Protein AF-A0A498G433-F1 (afdb_monomer_lite)

Sequence (212 aa):
MPSILHDRFMYACMSHAVMENTRQNGSSATGVKSLVLRQARRLDSNHFEALFIGLLFTYTLLLIYTALGYGSQPRLFPLLVGGPLLGLIILRLDLLLTNHIQLGSSGVFQDMTDGLMDDEPNPIDPMTKYRREAEIILWLVTALVLVWAIGFQIALVVFVFLFVYSHERDLIRALGSTLIAYGIVYLLFVQLLSVNLYEPALLPESIMNTLP

Structure (mmCIF, N/CA/C/O backbone):
data_AF-A0A498G433-F1
#
_entry.id   AF-A0A498G433-F1
#
loop_
_atom_site.group_PDB
_atom_site.id
_atom_site.type_symbol
_atom_site.label_atom_id
_atom_site.label_alt_id
_atom_site.label_comp_id
_atom_site.label_asym_id
_atom_site.label_entity_id
_atom_site.label_seq_id
_atom_site.pdbx_PDB_ins_code
_atom_site.Cartn_x
_atom_site.Cartn_y
_atom_site.Cartn_z
_atom_site.occupancy
_atom_site.B_iso_or_equiv
_atom_site.auth_seq_id
_atom_site.auth_comp_id
_atom_site.auth_asym_id
_atom_site.auth_atom_id
_atom_site.pdbx_PDB_model_num
ATOM 1 N N . MET A 1 1 ? 15.452 -20.331 -83.778 1.00 55.66 1 MET A N 1
ATOM 2 C CA . MET A 1 1 ? 14.743 -20.280 -82.482 1.00 55.66 1 MET A CA 1
ATOM 3 C C . MET A 1 1 ? 15.650 -19.715 -81.372 1.00 55.66 1 MET A C 1
ATOM 5 O O . MET A 1 1 ? 16.195 -20.510 -80.619 1.00 55.66 1 MET A O 1
ATOM 9 N N . PRO A 1 2 ? 15.856 -18.384 -81.253 1.00 56.50 2 PRO A N 1
ATOM 10 C CA . PRO A 1 2 ? 16.552 -17.804 -80.094 1.00 56.50 2 PRO A CA 1
ATOM 11 C C . PRO A 1 2 ? 15.738 -16.751 -79.308 1.00 56.50 2 PRO A C 1
ATOM 13 O O . PRO A 1 2 ? 16.229 -16.222 -78.320 1.00 56.50 2 PRO A O 1
ATOM 16 N N . SER A 1 3 ? 14.496 -16.441 -79.698 1.00 57.09 3 SER A N 1
ATOM 17 C CA . SER A 1 3 ? 13.738 -15.305 -79.144 1.00 57.09 3 SER A CA 1
ATOM 18 C C . SER A 1 3 ? 13.065 -15.559 -77.788 1.00 57.09 3 SER A C 1
ATOM 20 O O . SER A 1 3 ? 12.752 -14.609 -77.088 1.00 57.09 3 SER A O 1
ATOM 22 N N . ILE A 1 4 ? 12.877 -16.814 -77.370 1.00 58.69 4 ILE A N 1
ATOM 23 C CA . ILE A 1 4 ? 12.105 -17.146 -76.151 1.00 58.69 4 ILE A CA 1
ATOM 24 C C . ILE A 1 4 ? 12.954 -17.042 -74.865 1.00 58.69 4 ILE A C 1
ATOM 26 O O . ILE A 1 4 ? 12.425 -16.893 -73.764 1.00 58.69 4 ILE A O 1
ATOM 30 N N . LEU A 1 5 ? 14.283 -17.094 -74.985 1.00 61.38 5 LEU A N 1
ATOM 31 C CA . LEU A 1 5 ? 15.196 -17.066 -73.834 1.00 61.38 5 LEU A CA 1
ATOM 32 C C . LEU A 1 5 ? 15.442 -15.649 -73.295 1.00 61.38 5 LEU A C 1
ATOM 34 O O . LEU A 1 5 ? 15.725 -15.494 -72.109 1.00 61.38 5 LEU A O 1
ATOM 38 N N . HIS A 1 6 ? 15.284 -14.624 -74.135 1.00 64.00 6 HIS A N 1
ATOM 39 C CA . HIS A 1 6 ? 15.551 -13.239 -73.747 1.00 64.00 6 HIS A CA 1
ATOM 40 C C . HIS A 1 6 ? 14.434 -12.652 -72.867 1.00 64.00 6 HIS A C 1
ATOM 42 O O . HIS A 1 6 ? 14.714 -11.931 -71.909 1.00 64.00 6 HIS A O 1
ATOM 48 N N . ASP A 1 7 ? 13.180 -13.041 -73.114 1.00 67.19 7 ASP A N 1
ATOM 49 C CA . ASP A 1 7 ? 12.039 -12.544 -72.338 1.00 67.19 7 ASP A CA 1
ATOM 50 C C . ASP A 1 7 ? 12.076 -13.050 -70.891 1.00 67.19 7 ASP A C 1
ATOM 52 O O . ASP A 1 7 ? 11.891 -12.277 -69.952 1.00 67.19 7 ASP A O 1
ATOM 56 N N . ARG A 1 8 ? 12.420 -14.327 -70.666 1.00 72.75 8 ARG A N 1
ATOM 57 C CA . ARG A 1 8 ? 12.481 -14.889 -69.303 1.00 72.75 8 ARG A CA 1
ATOM 58 C C . ARG A 1 8 ? 13.561 -14.255 -68.427 1.00 72.75 8 ARG A C 1
ATOM 60 O O . ARG A 1 8 ? 13.364 -14.160 -67.217 1.00 72.75 8 ARG A O 1
ATOM 67 N N . PHE A 1 9 ? 14.662 -13.796 -69.018 1.00 73.94 9 PHE A N 1
ATOM 68 C CA . PHE A 1 9 ? 15.725 -13.126 -68.269 1.00 73.94 9 PHE A CA 1
ATOM 69 C C . PHE A 1 9 ? 15.311 -11.711 -67.839 1.00 73.94 9 PHE A C 1
ATOM 71 O O . PHE A 1 9 ? 15.601 -11.298 -66.715 1.00 73.94 9 PHE A O 1
ATOM 78 N N . MET A 1 10 ? 14.555 -10.995 -68.680 1.00 71.56 10 MET A N 1
ATOM 79 C CA . MET A 1 10 ? 14.071 -9.656 -68.338 1.00 71.56 10 MET A CA 1
ATOM 80 C C . MET A 1 10 ? 13.032 -9.697 -67.203 1.00 71.56 10 MET A C 1
ATOM 82 O O . MET A 1 10 ? 13.109 -8.889 -66.277 1.00 71.56 10 MET A O 1
ATOM 86 N N . TYR A 1 11 ? 12.123 -10.683 -67.200 1.00 70.25 11 TYR A N 1
ATOM 87 C CA . TYR A 1 11 ? 11.147 -10.843 -66.111 1.00 70.25 11 TYR A CA 1
ATOM 88 C C . TYR A 1 11 ? 11.799 -11.197 -64.764 1.00 70.25 11 TYR A C 1
ATOM 90 O O . TYR A 1 11 ? 11.365 -10.684 -63.732 1.00 70.25 11 TYR A O 1
ATOM 98 N N . ALA A 1 12 ? 12.863 -12.011 -64.759 1.00 74.31 12 ALA A N 1
ATOM 99 C CA . ALA A 1 12 ? 13.584 -12.363 -63.533 1.00 74.31 12 ALA A CA 1
ATOM 100 C C . ALA A 1 12 ? 14.344 -11.165 -62.931 1.00 74.31 12 ALA A C 1
ATOM 102 O O . ALA A 1 12 ? 14.301 -10.952 -61.720 1.00 74.31 12 ALA A O 1
ATOM 103 N N . CYS A 1 13 ? 14.983 -10.334 -63.763 1.00 73.81 13 CYS A N 1
ATOM 104 C CA . CYS A 1 13 ? 15.637 -9.111 -63.285 1.00 73.81 13 CYS A CA 1
ATOM 105 C C . CYS A 1 13 ? 14.627 -8.070 -62.783 1.00 73.81 13 CYS A C 1
ATOM 107 O O . CYS A 1 13 ? 14.870 -7.418 -61.767 1.00 73.81 13 CYS A O 1
ATOM 109 N N . MET A 1 14 ? 13.477 -7.935 -63.449 1.00 74.62 14 MET A N 1
ATOM 110 C CA . MET A 1 14 ? 12.464 -6.954 -63.062 1.00 74.62 14 MET A CA 1
ATOM 111 C C . MET A 1 14 ? 11.742 -7.348 -61.763 1.00 74.62 14 MET A C 1
ATOM 113 O O . MET A 1 14 ? 11.459 -6.476 -60.944 1.00 74.62 14 MET A O 1
ATOM 117 N N . SER A 1 15 ? 11.519 -8.646 -61.503 1.00 76.38 15 SER A N 1
ATOM 118 C CA . SER A 1 15 ? 10.945 -9.085 -60.221 1.00 76.38 15 SER A CA 1
ATOM 119 C C . SER A 1 15 ? 11.918 -8.901 -59.053 1.00 76.38 15 SER A C 1
ATOM 121 O O . SER A 1 15 ? 11.486 -8.545 -57.958 1.00 76.38 15 SER A O 1
ATOM 123 N N . HIS A 1 16 ? 13.223 -9.089 -59.280 1.00 72.50 16 HIS A N 1
ATOM 124 C CA . HIS A 1 16 ? 14.241 -8.871 -58.249 1.00 72.50 16 HIS A CA 1
ATOM 125 C C . HIS A 1 16 ? 14.378 -7.384 -57.888 1.00 72.50 16 HIS A C 1
ATOM 127 O O . HIS A 1 16 ? 14.380 -7.037 -56.709 1.00 72.50 16 HIS A O 1
ATOM 133 N N . ALA A 1 17 ? 14.378 -6.496 -58.889 1.00 68.94 17 ALA A N 1
ATOM 134 C CA . ALA A 1 17 ? 14.455 -5.051 -58.669 1.00 68.94 17 ALA A CA 1
ATOM 135 C C . ALA A 1 17 ? 13.218 -4.486 -57.935 1.00 68.94 17 ALA A C 1
ATOM 137 O O . ALA A 1 17 ? 13.336 -3.589 -57.099 1.00 68.94 17 ALA A O 1
ATOM 138 N N . VAL A 1 18 ? 12.023 -5.030 -58.199 1.00 69.00 18 VAL A N 1
ATOM 139 C CA . VAL A 1 18 ? 10.782 -4.607 -57.522 1.00 69.00 18 VAL A CA 1
ATOM 140 C C . VAL A 1 18 ? 10.720 -5.101 -56.067 1.00 69.00 18 VAL A C 1
ATOM 142 O O . VAL A 1 18 ? 10.236 -4.375 -55.191 1.00 69.00 18 VAL A O 1
ATOM 145 N N . MET A 1 19 ? 11.257 -6.291 -55.770 1.00 67.19 19 MET A N 1
ATOM 146 C CA . MET A 1 19 ? 11.338 -6.804 -54.394 1.00 67.19 19 MET A CA 1
ATOM 147 C C . MET A 1 19 ? 12.336 -6.034 -53.517 1.00 67.19 19 MET A C 1
ATOM 149 O O . MET A 1 19 ? 12.114 -5.889 -52.315 1.00 67.19 19 MET A O 1
ATOM 153 N N . GLU A 1 20 ? 13.414 -5.502 -54.091 1.00 67.00 20 GLU A N 1
ATOM 154 C CA . GLU A 1 20 ? 14.412 -4.739 -53.331 1.00 67.00 20 GLU A CA 1
ATOM 155 C C . GLU A 1 20 ? 13.924 -3.323 -52.976 1.00 67.00 20 GLU A C 1
ATOM 157 O O . GLU A 1 20 ? 14.092 -2.867 -51.842 1.00 67.00 20 GLU A O 1
ATOM 162 N N . ASN A 1 21 ? 13.207 -2.662 -53.892 1.00 59.91 21 ASN A N 1
ATOM 163 C CA . ASN A 1 21 ? 12.677 -1.309 -53.678 1.00 59.91 21 ASN A CA 1
ATOM 164 C C . ASN A 1 21 ? 11.541 -1.274 -52.629 1.00 59.91 21 ASN A C 1
ATOM 166 O O . ASN A 1 21 ? 11.443 -0.364 -51.803 1.00 59.91 21 ASN A O 1
ATOM 170 N N . THR A 1 22 ? 10.706 -2.317 -52.585 1.00 59.22 22 THR A N 1
ATOM 171 C CA . THR A 1 22 ? 9.640 -2.438 -51.571 1.00 59.22 22 THR A CA 1
ATOM 172 C C . THR A 1 22 ? 10.181 -2.693 -50.162 1.00 59.22 22 THR A C 1
ATOM 174 O O . THR A 1 22 ? 9.561 -2.271 -49.183 1.00 59.22 22 THR A O 1
ATOM 177 N N . ARG A 1 23 ? 11.373 -3.288 -50.035 1.00 58.16 23 ARG A N 1
ATOM 178 C CA . ARG A 1 23 ? 12.033 -3.519 -48.742 1.00 58.16 23 ARG A CA 1
ATOM 179 C C . ARG A 1 23 ? 12.636 -2.242 -48.145 1.00 58.16 23 ARG A C 1
ATOM 181 O O . ARG A 1 23 ? 12.609 -2.079 -46.928 1.00 58.16 23 ARG A O 1
ATOM 188 N N . GLN A 1 24 ? 13.120 -1.315 -48.975 1.00 56.44 24 GLN A N 1
ATOM 189 C CA . GLN A 1 24 ? 13.651 -0.028 -48.504 1.00 56.44 24 GLN A CA 1
ATOM 190 C C . GLN A 1 24 ? 12.551 0.982 -48.143 1.00 56.44 24 GLN A C 1
ATOM 192 O O . GLN A 1 24 ? 12.666 1.665 -47.125 1.00 56.44 24 GLN A O 1
ATOM 197 N N . ASN A 1 25 ? 11.445 1.035 -48.894 1.00 54.78 25 ASN A N 1
ATOM 198 C CA . ASN A 1 25 ? 10.367 1.995 -48.618 1.00 54.78 25 ASN A CA 1
ATOM 199 C C . ASN A 1 25 ? 9.554 1.688 -47.342 1.00 54.78 25 ASN A C 1
ATOM 201 O O . ASN A 1 25 ? 8.966 2.595 -46.754 1.00 54.78 25 ASN A O 1
ATOM 205 N N . GLY A 1 26 ? 9.554 0.439 -46.860 1.00 53.41 26 GLY A N 1
ATOM 206 C CA . GLY A 1 26 ? 8.910 0.061 -45.593 1.00 53.41 26 GLY A CA 1
ATOM 207 C C . GLY A 1 26 ? 9.694 0.448 -44.328 1.00 53.41 26 GLY A C 1
ATOM 208 O O . GLY A 1 26 ? 9.104 0.549 -43.253 1.00 53.41 26 GLY A O 1
ATOM 209 N N . SER A 1 27 ? 11.006 0.696 -44.437 1.00 54.59 27 SER A N 1
ATOM 210 C CA . SER A 1 27 ? 11.875 0.980 -43.282 1.00 54.59 27 SER A CA 1
ATOM 211 C C . SER A 1 27 ? 11.884 2.457 -42.866 1.00 54.59 27 SER A C 1
ATOM 213 O O . SER A 1 27 ? 12.214 2.778 -41.724 1.00 54.59 27 SER A O 1
ATOM 215 N N . SER A 1 28 ? 11.511 3.370 -43.765 1.00 53.91 28 SER A N 1
ATOM 216 C CA . SER A 1 28 ? 11.564 4.816 -43.503 1.00 53.91 28 SER A CA 1
ATOM 217 C C . SER A 1 28 ? 10.315 5.338 -42.780 1.00 53.91 28 SER A C 1
ATOM 219 O O . SER A 1 28 ? 10.396 6.284 -41.999 1.00 53.91 28 SER A O 1
ATOM 221 N N . ALA A 1 29 ? 9.158 4.692 -42.966 1.00 54.94 29 ALA A N 1
ATOM 222 C CA . ALA A 1 29 ? 7.903 5.085 -42.315 1.00 54.94 29 ALA A CA 1
ATOM 223 C C . ALA A 1 29 ? 7.818 4.658 -40.831 1.00 54.94 29 ALA A C 1
ATOM 225 O O . ALA A 1 29 ? 7.111 5.286 -40.039 1.00 54.94 29 ALA A O 1
ATOM 226 N N . THR A 1 30 ? 8.549 3.615 -40.429 1.00 57.34 30 THR A N 1
ATOM 227 C CA . THR A 1 30 ? 8.631 3.125 -39.039 1.00 57.34 30 THR A CA 1
ATOM 228 C C . THR A 1 30 ? 9.673 3.882 -38.205 1.00 57.34 30 THR A C 1
ATOM 230 O O . THR A 1 30 ? 9.484 4.064 -36.998 1.00 57.34 30 THR A O 1
ATOM 233 N N . GLY A 1 31 ? 10.723 4.420 -38.836 1.00 56.69 31 GLY A N 1
ATOM 234 C CA . GLY A 1 31 ? 11.751 5.227 -38.167 1.00 56.69 31 GLY A CA 1
ATOM 235 C C . GLY A 1 31 ? 11.221 6.555 -37.611 1.00 56.69 31 GLY A C 1
ATOM 236 O O . GLY A 1 31 ? 11.476 6.894 -36.461 1.00 56.69 31 GLY A O 1
ATOM 237 N N . VAL A 1 32 ? 10.399 7.282 -38.374 1.00 61.84 32 VAL A N 1
ATOM 238 C CA . VAL A 1 32 ? 9.886 8.596 -37.932 1.00 61.84 32 VAL A CA 1
ATOM 239 C C . VAL A 1 32 ? 8.828 8.451 -36.831 1.00 61.84 32 VAL A C 1
ATOM 241 O O . VAL A 1 32 ? 8.842 9.199 -35.855 1.00 61.84 32 VAL A O 1
ATOM 244 N N . LYS A 1 33 ? 7.950 7.441 -36.923 1.00 59.38 33 LYS A N 1
ATOM 245 C CA . LYS A 1 33 ? 6.951 7.159 -35.875 1.00 59.38 33 LYS A CA 1
ATOM 246 C C . LYS A 1 33 ? 7.597 6.741 -34.554 1.00 59.38 33 LYS A C 1
ATOM 248 O O . LYS A 1 33 ? 7.139 7.170 -33.500 1.00 59.38 33 LYS A O 1
ATOM 253 N N . SER A 1 34 ? 8.670 5.949 -34.599 1.00 63.00 34 SER A N 1
ATOM 254 C CA . SER A 1 34 ? 9.384 5.544 -33.382 1.00 63.00 34 SER A CA 1
ATOM 255 C C . SER A 1 34 ? 10.152 6.700 -32.729 1.00 63.00 34 SER A C 1
ATOM 257 O O . SER A 1 34 ? 10.254 6.733 -31.506 1.00 63.00 34 SER A O 1
ATOM 259 N N . LEU A 1 35 ? 10.607 7.697 -33.498 1.00 64.19 35 LEU A N 1
ATOM 260 C CA . LEU A 1 35 ? 11.219 8.914 -32.950 1.00 64.19 35 LEU A CA 1
ATOM 261 C C . LEU A 1 35 ? 10.195 9.843 -32.283 1.00 64.19 35 LEU A C 1
ATOM 263 O O . LEU A 1 35 ? 10.434 10.300 -31.167 1.00 64.19 35 LEU A O 1
ATOM 267 N N . VAL A 1 36 ? 9.026 10.055 -32.896 1.00 67.31 36 VAL A N 1
ATOM 268 C CA . VAL A 1 36 ? 7.956 10.874 -32.292 1.00 67.31 36 VAL A CA 1
ATOM 269 C C . VAL A 1 36 ? 7.385 10.208 -31.033 1.00 67.31 36 VAL A C 1
ATOM 271 O O . VAL A 1 36 ? 7.177 10.885 -30.028 1.00 67.31 36 VAL A O 1
ATOM 274 N N . LEU A 1 37 ? 7.212 8.880 -31.030 1.00 61.88 37 LEU A N 1
ATOM 275 C CA . LEU A 1 37 ? 6.774 8.134 -29.841 1.00 61.88 37 LEU A CA 1
ATOM 276 C C . LEU A 1 37 ? 7.817 8.155 -28.711 1.00 61.88 37 LEU A C 1
ATOM 278 O O . LEU A 1 37 ? 7.444 8.246 -27.545 1.00 61.88 37 LEU A O 1
ATOM 282 N N . ARG A 1 38 ? 9.119 8.143 -29.032 1.00 59.38 38 ARG A N 1
ATOM 283 C CA . ARG A 1 38 ? 10.191 8.312 -28.033 1.00 59.38 38 ARG A CA 1
ATOM 284 C C . ARG A 1 38 ? 10.237 9.723 -27.450 1.00 59.38 38 ARG A C 1
ATOM 286 O O . ARG A 1 38 ? 10.563 9.876 -26.278 1.00 59.38 38 ARG A O 1
ATOM 293 N N . GLN A 1 39 ? 9.913 10.743 -28.243 1.00 63.22 39 GLN A N 1
ATOM 294 C CA . GLN A 1 39 ? 9.966 12.136 -27.800 1.00 63.22 39 GLN A CA 1
ATOM 295 C C . GLN A 1 39 ? 8.729 12.540 -26.986 1.00 63.22 39 GLN A C 1
ATOM 297 O O . GLN A 1 39 ? 8.866 13.259 -26.003 1.00 63.22 39 GLN A O 1
ATOM 302 N N . ALA A 1 40 ? 7.549 11.997 -27.306 1.00 57.78 40 ALA A N 1
ATOM 303 C CA . ALA A 1 40 ? 6.345 12.154 -26.486 1.00 57.78 40 ALA A CA 1
ATOM 304 C C . ALA A 1 40 ? 6.450 11.443 -25.119 1.00 57.78 40 ALA A C 1
ATOM 306 O O . ALA A 1 40 ? 5.856 11.896 -24.146 1.00 57.78 40 ALA A O 1
ATOM 307 N N . ARG A 1 41 ? 7.238 10.361 -25.026 1.00 57.25 41 ARG A N 1
ATOM 308 C CA . ARG A 1 41 ? 7.442 9.567 -23.797 1.00 57.25 41 ARG A CA 1
ATOM 309 C C . ARG A 1 41 ? 8.491 10.162 -22.835 1.00 57.25 41 ARG A C 1
ATOM 311 O O . ARG A 1 41 ? 8.631 9.680 -21.722 1.00 57.25 41 ARG A O 1
ATOM 318 N N . ARG A 1 42 ? 9.218 11.215 -23.239 1.00 52.66 42 ARG A N 1
ATOM 319 C CA . ARG A 1 42 ? 10.213 11.929 -22.405 1.00 52.66 42 ARG A CA 1
ATOM 320 C C . ARG A 1 42 ? 9.676 13.180 -21.709 1.00 52.66 42 ARG A C 1
ATOM 322 O O . ARG A 1 42 ? 10.456 13.948 -21.157 1.00 52.66 42 ARG A O 1
ATOM 329 N N . LEU A 1 43 ? 8.366 13.404 -21.739 1.00 55.50 43 LEU A N 1
ATOM 330 C CA . LEU A 1 43 ? 7.735 14.320 -20.797 1.00 55.50 43 LEU A CA 1
ATOM 331 C C . LEU A 1 43 ? 7.993 13.761 -19.389 1.00 55.50 43 LEU A C 1
ATOM 333 O O . LEU A 1 43 ? 7.437 12.731 -19.026 1.00 55.50 43 LEU A O 1
ATOM 337 N N . ASP A 1 44 ? 8.945 14.389 -18.694 1.00 64.06 44 ASP A N 1
ATOM 338 C CA . ASP A 1 44 ? 9.647 13.898 -17.505 1.00 64.06 44 ASP A CA 1
ATOM 339 C C . ASP A 1 44 ? 8.760 13.092 -16.549 1.00 64.06 44 ASP A C 1
ATOM 341 O O . ASP A 1 44 ? 7.958 13.658 -15.801 1.00 64.06 44 ASP A O 1
ATOM 345 N N . SER A 1 45 ? 8.972 11.773 -16.525 1.00 68.62 45 SER A N 1
ATOM 346 C CA . SER A 1 45 ? 8.335 10.843 -15.582 1.00 68.62 45 SER A CA 1
ATOM 347 C C . SER A 1 45 ? 8.415 11.362 -14.141 1.00 68.62 45 SER A C 1
ATOM 349 O O . SER A 1 45 ? 7.419 11.384 -13.424 1.00 68.62 45 SER A O 1
ATOM 351 N N . ASN A 1 46 ? 9.562 11.936 -13.769 1.00 72.12 46 ASN A N 1
ATOM 352 C CA . ASN A 1 46 ? 9.801 12.494 -12.438 1.00 72.12 46 ASN A CA 1
ATOM 353 C C . ASN A 1 46 ? 8.882 13.684 -12.108 1.00 72.12 46 ASN A C 1
ATOM 355 O O . ASN A 1 46 ? 8.440 13.824 -10.969 1.00 72.12 46 ASN A O 1
ATOM 359 N N . HIS A 1 47 ? 8.573 14.546 -13.085 1.00 76.75 47 HIS A N 1
ATOM 360 C CA . HIS A 1 47 ? 7.676 15.686 -12.869 1.00 76.75 47 HIS A CA 1
ATOM 361 C C . HIS A 1 47 ? 6.218 15.227 -12.752 1.00 76.75 47 HIS A C 1
ATOM 363 O O . HIS A 1 47 ? 5.484 15.746 -11.911 1.00 76.75 47 HIS A O 1
ATOM 369 N N . PHE A 1 48 ? 5.802 14.235 -13.547 1.00 80.00 48 PHE A N 1
ATOM 370 C CA . PHE A 1 48 ? 4.471 13.631 -13.425 1.00 80.00 48 PHE A CA 1
ATOM 371 C C . PHE A 1 48 ? 4.303 12.875 -12.108 1.00 80.00 48 PHE A C 1
ATOM 373 O O . PHE A 1 48 ? 3.268 13.022 -11.461 1.00 80.00 48 PHE A O 1
ATOM 380 N N . GLU A 1 49 ? 5.320 12.127 -11.679 1.00 78.00 49 GLU A N 1
ATOM 381 C CA . GLU A 1 49 ? 5.328 11.434 -10.391 1.00 78.00 49 GLU A CA 1
ATOM 382 C C . GLU A 1 49 ? 5.235 12.435 -9.233 1.00 78.00 49 GLU A C 1
ATOM 384 O O . GLU A 1 49 ? 4.365 12.298 -8.375 1.00 78.00 49 GLU A O 1
ATOM 389 N N . ALA A 1 50 ? 6.055 13.491 -9.238 1.00 81.12 50 ALA A N 1
ATOM 390 C CA . ALA A 1 50 ? 6.013 14.526 -8.208 1.00 81.12 50 ALA A CA 1
ATOM 391 C C . ALA A 1 50 ? 4.659 15.256 -8.165 1.00 81.12 50 ALA A C 1
ATOM 393 O O . ALA A 1 50 ? 4.130 15.506 -7.081 1.00 81.12 50 ALA A O 1
ATOM 394 N N . LEU A 1 51 ? 4.067 15.562 -9.326 1.00 86.75 51 LEU A N 1
ATOM 395 C CA . LEU A 1 51 ? 2.741 16.179 -9.414 1.00 86.75 51 LEU A CA 1
ATOM 396 C C . LEU A 1 51 ? 1.668 15.232 -8.869 1.00 86.75 51 LEU A C 1
ATOM 398 O O . LEU A 1 51 ? 0.855 15.645 -8.047 1.00 86.75 51 LEU A O 1
ATOM 402 N N . PHE A 1 52 ? 1.687 13.962 -9.275 1.00 84.88 52 PHE A N 1
ATOM 403 C CA . PHE A 1 52 ? 0.745 12.953 -8.800 1.00 84.88 52 PHE A CA 1
ATOM 404 C C . PHE A 1 52 ? 0.834 12.762 -7.282 1.00 84.88 52 PHE A C 1
ATOM 406 O O . PHE A 1 52 ? -0.189 12.830 -6.602 1.00 84.88 52 PHE A O 1
ATOM 413 N N . ILE A 1 53 ? 2.045 12.600 -6.738 1.00 83.00 53 ILE A N 1
ATOM 414 C CA . ILE A 1 53 ? 2.277 12.480 -5.292 1.00 83.00 53 ILE A CA 1
ATOM 415 C C . ILE A 1 53 ? 1.811 13.747 -4.571 1.00 83.00 53 ILE A C 1
ATOM 417 O O . ILE A 1 53 ? 1.110 13.652 -3.565 1.00 83.00 53 ILE A O 1
ATOM 421 N N . GLY A 1 54 ? 2.145 14.931 -5.091 1.00 88.00 54 GLY A N 1
ATOM 422 C CA . GLY A 1 54 ? 1.715 16.209 -4.525 1.00 88.00 54 GLY A CA 1
ATOM 423 C C . GLY A 1 54 ? 0.192 16.357 -4.504 1.00 88.00 54 GLY A C 1
ATOM 424 O O . GLY A 1 54 ? -0.382 16.729 -3.481 1.00 88.00 54 GLY A O 1
ATOM 425 N N . LEU A 1 55 ? -0.482 15.996 -5.597 1.00 91.62 55 LEU A N 1
ATOM 426 C CA . LEU A 1 55 ? -1.939 16.019 -5.704 1.00 91.62 55 LEU A CA 1
ATOM 427 C C . LEU A 1 55 ? -2.589 15.031 -4.731 1.00 91.62 55 LEU A C 1
ATOM 429 O O . LEU A 1 55 ? -3.546 15.384 -4.041 1.00 91.62 55 LEU A O 1
ATOM 433 N N . LEU A 1 56 ? -2.044 13.819 -4.626 1.00 86.12 56 LEU A N 1
ATOM 434 C CA . LEU A 1 56 ? -2.520 12.787 -3.710 1.00 86.12 56 LEU A CA 1
ATOM 435 C C . LEU A 1 56 ? -2.309 13.204 -2.242 1.00 86.12 56 LEU A C 1
ATOM 437 O O . LEU A 1 56 ? -3.202 13.019 -1.413 1.00 86.12 56 LEU A O 1
ATOM 441 N N . PHE A 1 57 ? -1.192 13.865 -1.929 1.00 90.88 57 PHE A N 1
ATOM 442 C CA . PHE A 1 57 ? -0.932 14.475 -0.623 1.00 90.88 57 PHE A CA 1
ATOM 443 C C . PHE A 1 57 ? -1.948 15.569 -0.285 1.00 90.88 57 PHE A C 1
ATOM 445 O O . PHE A 1 57 ? -2.575 15.525 0.773 1.00 90.88 57 PHE A O 1
ATOM 452 N N . THR A 1 58 ? -2.161 16.527 -1.195 1.00 94.06 58 THR A N 1
ATOM 453 C CA . THR A 1 58 ? -3.139 17.609 -1.005 1.00 94.06 58 THR A CA 1
ATOM 454 C C . THR A 1 58 ? -4.552 17.058 -0.824 1.00 94.06 58 THR A C 1
ATOM 456 O O . THR A 1 58 ? -5.261 17.483 0.086 1.00 94.06 58 THR A O 1
ATOM 459 N N . TYR A 1 59 ? -4.952 16.079 -1.638 1.00 91.56 59 TYR A N 1
ATOM 460 C CA . TYR A 1 59 ? -6.249 15.417 -1.513 1.00 91.56 59 TYR A CA 1
ATOM 461 C C . TYR A 1 59 ? -6.419 14.741 -0.146 1.00 91.56 59 TYR A C 1
ATOM 463 O O . TYR A 1 59 ? -7.450 14.899 0.507 1.00 91.56 59 TYR A O 1
ATOM 471 N N . THR A 1 60 ? -5.384 14.046 0.327 1.00 89.62 60 THR A N 1
ATOM 472 C CA . THR A 1 60 ? -5.393 13.378 1.636 1.00 89.62 60 THR A CA 1
ATOM 473 C C . THR A 1 60 ? -5.500 14.378 2.783 1.00 89.62 60 THR A C 1
ATOM 475 O O . THR A 1 60 ? -6.305 14.186 3.694 1.00 89.62 60 THR A O 1
ATOM 478 N N . LEU A 1 61 ? -4.744 15.479 2.731 1.00 93.31 61 LEU A N 1
ATOM 479 C CA . LEU A 1 61 ? -4.860 16.562 3.708 1.00 93.31 61 LEU A CA 1
ATOM 480 C C . LEU A 1 61 ? -6.263 17.168 3.716 1.00 93.31 61 LEU A C 1
ATOM 482 O O . LEU A 1 61 ? -6.805 17.434 4.786 1.00 93.31 61 LEU A O 1
ATOM 486 N N . LEU A 1 62 ? -6.869 17.348 2.542 1.00 94.38 62 LEU A N 1
ATOM 487 C CA . LEU A 1 62 ? -8.226 17.866 2.418 1.00 94.38 62 LEU A CA 1
ATOM 488 C C . LEU A 1 62 ? -9.263 16.890 2.998 1.00 94.38 62 LEU A C 1
ATOM 490 O O . LEU A 1 62 ? -10.189 17.321 3.686 1.00 94.38 62 LEU A O 1
ATOM 494 N N . LEU A 1 63 ? -9.087 15.580 2.805 1.00 90.06 63 LEU A N 1
ATOM 495 C CA . LEU A 1 63 ? -9.914 14.559 3.456 1.00 90.06 63 LEU A CA 1
ATOM 496 C C . LEU A 1 63 ? -9.788 14.598 4.980 1.00 90.06 63 LEU A C 1
ATOM 498 O O . LEU A 1 63 ? -10.797 14.569 5.676 1.00 90.06 63 LEU A O 1
ATOM 502 N N . ILE A 1 64 ? -8.571 14.708 5.515 1.00 90.69 64 ILE A N 1
ATOM 503 C CA . ILE A 1 64 ? -8.359 14.805 6.965 1.00 90.69 64 ILE A CA 1
ATOM 504 C C . ILE A 1 64 ? -8.958 16.107 7.504 1.00 90.69 64 ILE A C 1
ATOM 506 O O . ILE A 1 64 ? -9.641 16.094 8.525 1.00 90.69 64 ILE A O 1
ATOM 510 N N . TYR A 1 65 ? -8.757 17.225 6.806 1.00 95.06 65 TYR A N 1
ATOM 511 C CA . TYR A 1 65 ? -9.304 18.520 7.199 1.00 95.06 65 TYR A CA 1
ATOM 512 C C . TYR A 1 65 ? -10.836 18.509 7.228 1.00 95.06 65 TYR A C 1
ATOM 514 O O . TYR A 1 65 ? -11.437 18.921 8.217 1.00 95.06 65 TYR A O 1
ATOM 522 N N . THR A 1 66 ? -11.478 17.980 6.184 1.00 90.44 66 THR A N 1
ATOM 523 C CA . THR A 1 66 ? -12.942 17.839 6.149 1.00 90.44 66 THR A CA 1
ATOM 524 C C . THR A 1 66 ? -13.439 16.879 7.230 1.00 90.44 66 THR A C 1
ATOM 526 O O . THR A 1 66 ? -14.437 17.176 7.882 1.00 90.44 66 THR A O 1
ATOM 529 N N . ALA A 1 67 ? -12.708 15.793 7.507 1.00 88.19 67 ALA A N 1
ATOM 530 C CA . ALA A 1 67 ? -13.012 14.849 8.583 1.00 88.19 67 ALA A CA 1
ATOM 531 C C . ALA A 1 67 ? -13.052 15.497 9.976 1.00 88.19 67 ALA A C 1
ATOM 533 O O . ALA A 1 67 ? -13.845 15.079 10.817 1.00 88.19 67 ALA A O 1
ATOM 534 N N . LEU A 1 68 ? -12.238 16.531 10.224 1.00 89.50 68 LEU A N 1
ATOM 535 C CA . LEU A 1 68 ? -12.231 17.257 11.499 1.00 89.50 68 LEU A CA 1
ATOM 536 C C . LEU A 1 68 ? -13.532 18.027 11.766 1.00 89.50 68 LEU A C 1
ATOM 538 O O . LEU A 1 68 ? -13.830 18.295 12.928 1.00 89.50 68 LEU A O 1
ATOM 542 N N . GLY A 1 69 ? -14.298 18.359 10.722 1.00 89.12 69 GLY A N 1
ATOM 543 C CA . GLY A 1 69 ? -15.590 19.040 10.838 1.00 89.12 69 GLY A CA 1
ATOM 544 C C . GLY A 1 69 ? -16.776 18.114 11.125 1.00 89.12 69 GLY A C 1
ATOM 545 O O . GLY A 1 69 ? -17.847 18.599 11.483 1.00 89.12 69 GLY A O 1
ATOM 546 N N . TYR A 1 70 ? -16.612 16.797 10.981 1.00 86.94 70 TYR A N 1
ATOM 547 C CA . TYR A 1 70 ? -17.673 15.834 11.269 1.00 86.94 70 TYR A CA 1
ATOM 548 C C . TYR A 1 70 ? -17.691 15.424 12.750 1.00 86.94 70 TYR A C 1
ATOM 550 O O . TYR A 1 70 ? -16.713 15.586 13.482 1.00 86.94 70 TYR A O 1
ATOM 558 N N . GLY A 1 71 ? -18.820 14.854 13.185 1.00 86.81 71 GLY A N 1
ATOM 559 C CA . GLY A 1 71 ? -18.963 14.263 14.517 1.00 86.81 71 GLY A CA 1
ATOM 560 C C . GLY A 1 71 ? -17.909 13.188 14.816 1.00 86.81 71 GLY A C 1
ATOM 561 O O . GLY A 1 71 ? -17.248 12.653 13.922 1.00 86.81 71 GLY A O 1
ATOM 562 N N . SER A 1 72 ? -17.758 12.853 16.097 1.00 78.38 72 SER A N 1
ATOM 563 C CA . SER A 1 72 ? -16.704 11.964 16.609 1.00 78.38 72 SER A CA 1
ATOM 564 C C . SER A 1 72 ? -16.665 10.575 15.957 1.00 78.38 72 SER A C 1
ATOM 566 O O . SER A 1 72 ? -15.583 10.003 15.866 1.00 78.38 72 SER A O 1
ATOM 568 N N . GLN A 1 73 ? -17.792 10.053 15.466 1.00 76.12 73 GLN A N 1
ATOM 569 C CA . GLN A 1 73 ? -17.875 8.743 14.805 1.00 76.12 73 GLN A CA 1
ATOM 570 C C . GLN A 1 73 ? -17.431 8.758 13.323 1.00 76.12 73 GLN A C 1
ATOM 572 O O . GLN A 1 73 ? -16.462 8.071 12.994 1.00 76.12 73 GLN A O 1
ATOM 577 N N . PRO A 1 74 ? -18.045 9.543 12.410 1.00 81.12 74 PRO A N 1
ATOM 578 C CA . PRO A 1 74 ? -17.663 9.564 10.988 1.00 81.12 74 PRO A CA 1
ATOM 579 C C . PRO A 1 74 ? -16.239 10.078 10.736 1.00 81.12 74 PRO A C 1
ATOM 581 O O . PRO A 1 74 ? -15.617 9.714 9.739 1.00 81.12 74 PRO A O 1
ATOM 584 N N . ARG A 1 75 ? -15.684 10.874 11.657 1.00 85.50 75 ARG A N 1
ATOM 585 C CA . ARG A 1 75 ? -14.299 11.358 11.594 1.00 85.50 75 ARG A CA 1
ATOM 586 C C . ARG A 1 75 ? -13.257 10.230 11.634 1.00 85.50 75 ARG A C 1
ATOM 588 O O . ARG A 1 75 ? -12.145 10.417 11.140 1.00 85.50 75 ARG A O 1
ATOM 595 N N . LEU A 1 76 ? -13.583 9.074 12.215 1.00 80.00 76 LEU A N 1
ATOM 596 C CA . LEU A 1 76 ? -12.619 7.988 12.407 1.00 80.00 76 LEU A CA 1
ATOM 597 C C . LEU A 1 76 ? -12.217 7.329 11.088 1.00 80.00 76 LEU A C 1
ATOM 599 O O . LEU A 1 76 ? -11.049 6.998 10.924 1.00 80.00 76 LEU A O 1
ATOM 603 N N . PHE A 1 77 ? -13.128 7.210 10.119 1.00 81.44 77 PHE A N 1
ATOM 604 C CA . PHE A 1 77 ? -12.826 6.531 8.859 1.00 81.44 77 PHE A CA 1
ATOM 605 C C . PHE A 1 77 ? -11.762 7.265 8.013 1.00 81.44 77 PHE A C 1
ATOM 607 O O . PHE A 1 77 ? -10.743 6.647 7.689 1.00 81.44 77 PHE A O 1
ATOM 614 N N . PRO A 1 78 ? -11.890 8.578 7.718 1.00 84.50 78 PRO A N 1
ATOM 615 C CA . PRO A 1 78 ? -10.851 9.300 6.985 1.00 84.50 78 PRO A CA 1
ATOM 616 C C . PRO A 1 78 ? -9.525 9.395 7.745 1.00 84.50 78 PRO A C 1
ATOM 618 O O . PRO A 1 78 ? -8.477 9.430 7.114 1.00 84.50 78 PRO A O 1
ATOM 621 N N . LEU A 1 79 ? -9.540 9.419 9.082 1.00 83.56 79 LEU A N 1
ATOM 622 C CA . LEU A 1 79 ? -8.316 9.415 9.895 1.00 83.56 79 LEU A CA 1
ATOM 623 C C . LEU A 1 79 ? -7.598 8.064 9.851 1.00 83.56 79 LEU A C 1
ATOM 625 O O . LEU A 1 79 ? -6.373 8.022 9.765 1.00 83.56 79 LEU A O 1
ATOM 629 N N . LEU A 1 80 ? -8.354 6.969 9.885 1.00 81.44 80 LEU A N 1
ATOM 630 C CA . LEU A 1 80 ? -7.830 5.607 9.931 1.00 81.44 80 LEU A CA 1
ATOM 631 C C . LEU A 1 80 ? -7.254 5.172 8.578 1.00 81.44 80 LEU A C 1
ATOM 633 O O . LEU A 1 80 ? -6.242 4.481 8.545 1.00 81.44 80 LEU A O 1
ATOM 637 N N . VAL A 1 81 ? -7.839 5.631 7.466 1.00 82.81 81 VAL A N 1
ATOM 638 C CA . VAL A 1 81 ? -7.288 5.425 6.113 1.00 82.81 81 VAL A CA 1
ATOM 639 C C . VAL A 1 81 ? -6.240 6.488 5.772 1.00 82.81 81 VAL A C 1
ATOM 641 O O . VAL A 1 81 ? -5.174 6.176 5.243 1.00 82.81 81 VAL A O 1
ATOM 644 N N . GLY A 1 82 ? -6.522 7.750 6.100 1.00 85.44 82 GLY A N 1
ATOM 645 C CA . GLY A 1 82 ? -5.663 8.888 5.791 1.00 85.44 82 GLY A CA 1
ATOM 646 C C . GLY A 1 82 ? -4.351 8.872 6.564 1.00 85.44 82 GLY A C 1
ATOM 647 O O . GLY A 1 82 ? -3.340 9.262 6.005 1.00 85.44 82 GLY A O 1
ATOM 648 N N . GLY A 1 83 ? -4.326 8.376 7.804 1.00 86.44 83 GLY A N 1
ATOM 649 C CA . GLY A 1 83 ? -3.114 8.292 8.622 1.00 86.44 83 GLY A CA 1
ATOM 650 C C . GLY A 1 83 ? -2.012 7.427 7.991 1.00 86.44 83 GLY A C 1
ATOM 651 O O . GLY A 1 83 ? -0.941 7.957 7.689 1.00 86.44 83 GLY A O 1
ATOM 652 N N . PRO A 1 84 ? -2.252 6.124 7.741 1.00 80.50 84 PRO A N 1
ATOM 653 C CA . PRO A 1 84 ? -1.289 5.251 7.071 1.00 80.50 84 PRO A CA 1
ATOM 654 C C . PRO A 1 84 ? -0.888 5.771 5.690 1.00 80.50 84 PRO A C 1
ATOM 656 O O . PRO A 1 84 ? 0.290 5.752 5.340 1.00 80.50 84 PRO A O 1
ATOM 659 N N . LEU A 1 85 ? -1.854 6.281 4.924 1.00 83.88 85 LEU A N 1
ATOM 660 C CA . LEU A 1 85 ? -1.611 6.806 3.586 1.00 83.88 85 LEU A CA 1
ATOM 661 C C . LEU A 1 85 ? -0.729 8.064 3.621 1.00 83.88 85 LEU A C 1
ATOM 663 O O . LEU A 1 85 ? 0.228 8.163 2.861 1.00 83.88 85 LEU A O 1
ATOM 667 N N . LEU A 1 86 ? -0.973 8.982 4.556 1.00 88.06 86 LEU A N 1
ATOM 668 C CA . LEU A 1 86 ? -0.149 10.172 4.764 1.00 88.06 86 LEU A CA 1
ATOM 669 C C . LEU A 1 86 ? 1.262 9.795 5.236 1.00 88.06 86 LEU A C 1
ATOM 671 O O . LEU A 1 86 ? 2.232 10.366 4.748 1.00 88.06 86 LEU A O 1
ATOM 675 N N . GLY A 1 87 ? 1.393 8.780 6.096 1.00 86.50 87 GLY A N 1
ATOM 676 C CA . GLY A 1 87 ? 2.688 8.214 6.482 1.00 86.50 87 GLY A CA 1
ATOM 677 C C . GLY A 1 87 ? 3.475 7.653 5.292 1.00 86.50 87 GLY A C 1
ATOM 678 O O . GLY A 1 87 ? 4.655 7.961 5.143 1.00 86.50 87 GLY A O 1
ATOM 679 N N . LEU A 1 88 ? 2.822 6.890 4.406 1.00 83.38 88 LEU A N 1
ATOM 680 C CA . LEU A 1 88 ? 3.442 6.372 3.180 1.00 83.38 88 LEU A CA 1
ATOM 681 C C . LEU A 1 88 ? 3.865 7.492 2.223 1.00 83.38 88 LEU A C 1
ATOM 683 O O . LEU A 1 88 ? 4.936 7.407 1.625 1.00 83.38 88 LEU A O 1
ATOM 687 N N . ILE A 1 89 ? 3.059 8.549 2.093 1.00 84.94 89 ILE A N 1
ATOM 688 C CA . ILE A 1 89 ? 3.396 9.701 1.249 1.00 84.94 89 ILE A CA 1
ATOM 689 C C . ILE A 1 89 ? 4.599 10.458 1.804 1.00 84.94 89 ILE A C 1
ATOM 691 O O . ILE A 1 89 ? 5.497 10.780 1.032 1.00 84.94 89 ILE A O 1
ATOM 695 N N . ILE A 1 90 ? 4.644 10.714 3.116 1.00 86.19 90 ILE A N 1
ATOM 696 C CA . ILE A 1 90 ? 5.799 11.357 3.759 1.00 86.19 90 ILE A CA 1
ATOM 697 C C . ILE A 1 90 ? 7.049 10.509 3.547 1.00 86.19 90 ILE A C 1
ATOM 699 O O . ILE A 1 90 ? 8.055 11.028 3.078 1.00 86.19 90 ILE A O 1
ATOM 703 N N . LEU A 1 91 ? 6.968 9.201 3.807 1.00 83.12 91 LEU A N 1
ATOM 704 C CA . LEU A 1 91 ? 8.086 8.286 3.591 1.00 83.12 91 LEU A CA 1
ATOM 705 C C . LEU A 1 91 ? 8.574 8.337 2.136 1.00 83.12 91 LEU A C 1
ATOM 707 O O . LEU A 1 91 ? 9.774 8.403 1.886 1.00 83.12 91 LEU A O 1
ATOM 711 N N . ARG A 1 92 ? 7.655 8.332 1.162 1.00 81.38 92 ARG A N 1
ATOM 712 C CA . ARG A 1 92 ? 8.005 8.426 -0.261 1.00 81.38 92 ARG A CA 1
ATOM 713 C C . ARG A 1 92 ? 8.643 9.772 -0.602 1.00 81.38 92 ARG A C 1
ATOM 715 O O . ARG A 1 92 ? 9.627 9.781 -1.334 1.00 81.38 92 ARG A O 1
ATOM 722 N N . LEU A 1 93 ? 8.117 10.878 -0.074 1.00 81.06 93 LEU A N 1
ATOM 723 C CA . LEU A 1 93 ? 8.697 12.217 -0.219 1.00 81.06 93 LEU A CA 1
ATOM 724 C C . LEU A 1 93 ? 10.120 12.266 0.343 1.00 81.06 93 LEU A C 1
ATOM 726 O O . LEU A 1 93 ? 11.020 12.717 -0.357 1.00 81.06 93 LEU A O 1
ATOM 730 N N . ASP A 1 94 ? 10.341 11.736 1.545 1.00 81.69 94 ASP A N 1
ATOM 731 C CA . ASP A 1 94 ? 11.665 11.677 2.170 1.00 81.69 94 ASP A CA 1
ATOM 732 C C . ASP A 1 94 ? 12.658 10.883 1.313 1.00 81.69 94 ASP A C 1
ATOM 734 O O . ASP A 1 94 ? 13.792 11.324 1.116 1.00 81.69 94 ASP A O 1
ATOM 738 N N . LEU A 1 95 ? 12.241 9.747 0.745 1.00 79.19 95 LEU A N 1
ATOM 739 C CA . LEU A 1 95 ? 13.078 8.961 -0.171 1.00 79.19 95 LEU A CA 1
ATOM 740 C C . LEU A 1 95 ? 13.425 9.735 -1.447 1.00 79.19 95 LEU A C 1
ATOM 742 O O . LEU A 1 95 ? 14.575 9.707 -1.888 1.00 79.19 95 LEU A O 1
ATOM 746 N N . LEU A 1 96 ? 12.447 10.445 -2.013 1.00 73.75 96 LEU A N 1
ATOM 747 C CA . LEU A 1 96 ? 12.607 11.227 -3.238 1.00 73.75 96 LEU A CA 1
ATOM 748 C C . LEU A 1 96 ? 13.561 12.413 -3.013 1.00 73.75 96 LEU A C 1
ATOM 750 O O . LEU A 1 96 ? 14.446 12.654 -3.831 1.00 73.75 96 LEU A O 1
ATOM 754 N N . LEU A 1 97 ? 13.444 13.104 -1.873 1.00 76.25 97 LEU A N 1
ATOM 755 C CA . LEU A 1 97 ? 14.346 14.194 -1.486 1.00 76.25 97 LEU A CA 1
ATOM 756 C C . LEU A 1 97 ? 15.753 13.692 -1.155 1.00 76.25 97 LEU A C 1
ATOM 758 O O . LEU A 1 97 ? 16.739 14.362 -1.462 1.00 76.25 97 LEU A O 1
ATOM 762 N N . THR A 1 98 ? 15.856 12.525 -0.520 1.00 77.25 98 THR A N 1
ATOM 763 C CA . THR A 1 98 ? 17.142 12.016 -0.042 1.00 77.25 98 THR A CA 1
ATOM 764 C C . THR A 1 98 ? 18.002 11.465 -1.177 1.00 77.25 98 THR A C 1
ATOM 766 O O . THR A 1 98 ? 19.208 11.402 -0.992 1.00 77.25 98 THR A O 1
ATOM 769 N N . ASN A 1 99 ? 17.442 11.103 -2.342 1.00 57.91 99 ASN A N 1
ATOM 770 C CA . ASN A 1 99 ? 18.110 10.719 -3.608 1.00 57.91 99 ASN A CA 1
ATOM 771 C C . ASN A 1 99 ? 19.317 9.741 -3.520 1.00 57.91 99 ASN A C 1
ATOM 773 O O . ASN A 1 99 ? 20.017 9.523 -4.507 1.00 57.91 99 ASN A O 1
ATOM 777 N N . HIS A 1 100 ? 19.614 9.170 -2.348 1.00 48.38 100 HIS A N 1
ATOM 778 C CA . HIS A 1 100 ? 20.878 8.490 -2.030 1.00 48.38 100 HIS A CA 1
ATOM 779 C C . HIS A 1 100 ? 20.724 7.248 -1.167 1.00 48.38 100 HIS A C 1
ATOM 781 O O . HIS A 1 100 ? 21.716 6.644 -0.764 1.00 48.38 100 HIS A O 1
ATOM 787 N N . ILE A 1 101 ? 19.499 6.803 -0.933 1.00 46.88 101 ILE A N 1
ATOM 788 C CA . ILE A 1 101 ? 19.297 5.486 -0.366 1.00 46.88 101 ILE A CA 1
ATOM 789 C C . ILE A 1 101 ? 18.457 4.740 -1.387 1.00 46.88 101 ILE A C 1
ATOM 791 O O . ILE A 1 101 ? 17.230 4.772 -1.361 1.00 46.88 101 ILE A O 1
ATOM 795 N N . GLN A 1 102 ? 19.155 4.043 -2.292 1.00 47.59 102 GLN A N 1
ATOM 796 C CA . GLN A 1 102 ? 18.693 2.735 -2.744 1.00 47.59 102 GLN A CA 1
ATOM 797 C C . GLN A 1 102 ? 18.558 1.892 -1.472 1.00 47.59 102 GLN A C 1
ATOM 799 O O . GLN A 1 102 ? 19.400 1.048 -1.170 1.00 47.59 102 GLN A O 1
ATOM 804 N N . LEU A 1 103 ? 17.536 2.165 -0.649 1.00 46.16 103 LEU A N 1
ATOM 805 C CA . LEU A 1 103 ? 17.056 1.137 0.240 1.00 46.16 103 LEU A CA 1
ATOM 806 C C . LEU A 1 103 ? 16.755 0.029 -0.744 1.00 46.16 103 LEU A C 1
ATOM 808 O O . LEU A 1 103 ? 16.035 0.268 -1.717 1.00 46.16 103 LEU A O 1
ATOM 812 N N . GLY A 1 104 ? 17.385 -1.124 -0.536 1.00 40.72 104 GLY A N 1
ATOM 813 C CA . GLY A 1 104 ? 16.919 -2.377 -1.092 1.00 40.72 104 GLY A CA 1
ATOM 814 C C . GLY A 1 104 ? 15.487 -2.540 -0.615 1.00 40.72 104 GLY A C 1
ATOM 815 O O . GLY A 1 104 ? 15.224 -3.215 0.375 1.00 40.72 104 GLY A O 1
ATOM 816 N N . SER A 1 105 ? 14.584 -1.807 -1.264 1.00 40.09 105 SER A N 1
ATOM 817 C CA . SER A 1 105 ? 13.163 -1.963 -1.178 1.00 40.09 105 SER A CA 1
ATOM 818 C C . SER A 1 105 ? 13.017 -3.392 -1.635 1.00 40.09 105 SER A C 1
ATOM 820 O O . SER A 1 105 ? 13.488 -3.771 -2.711 1.00 40.09 105 SER A O 1
ATOM 822 N N . SER A 1 106 ? 12.597 -4.223 -0.691 1.00 41.81 106 SER A N 1
ATOM 823 C CA . SER A 1 106 ? 12.304 -5.624 -0.906 1.00 41.81 106 SER A CA 1
ATOM 824 C C . SER A 1 106 ? 11.725 -5.756 -2.309 1.00 41.81 106 SER A C 1
ATOM 826 O O . SER A 1 106 ? 10.691 -5.154 -2.600 1.00 41.81 106 SER A O 1
ATOM 828 N N . GLY A 1 107 ? 12.448 -6.456 -3.194 1.00 43.88 107 GLY A N 1
ATOM 829 C CA . GLY A 1 107 ? 12.241 -6.427 -4.651 1.00 43.88 107 GLY A CA 1
ATOM 830 C C . GLY A 1 107 ? 10.819 -6.762 -5.110 1.00 43.88 107 GLY A C 1
ATOM 831 O O . GLY A 1 107 ? 10.498 -6.620 -6.274 1.00 43.88 107 GLY A O 1
ATOM 832 N N . VAL A 1 108 ? 9.944 -7.136 -4.186 1.00 47.50 108 VAL A N 1
ATOM 833 C CA . VAL A 1 108 ? 8.513 -7.347 -4.338 1.00 47.50 108 VAL A CA 1
ATOM 834 C C . VAL A 1 108 ? 7.753 -6.109 -4.831 1.00 47.50 108 VAL A C 1
ATOM 836 O O . VAL A 1 108 ? 7.009 -6.215 -5.798 1.00 47.50 108 VAL A O 1
ATOM 839 N N . PHE A 1 109 ? 7.878 -4.946 -4.180 1.00 42.72 109 PHE A N 1
ATOM 840 C CA . PHE A 1 109 ? 7.030 -3.793 -4.539 1.00 42.72 109 PHE A CA 1
ATOM 841 C C . PHE A 1 109 ? 7.591 -3.001 -5.720 1.00 42.72 109 PHE A C 1
ATOM 843 O O . PHE A 1 109 ? 6.824 -2.456 -6.514 1.00 42.72 109 PHE A O 1
ATOM 850 N N . GLN A 1 110 ? 8.915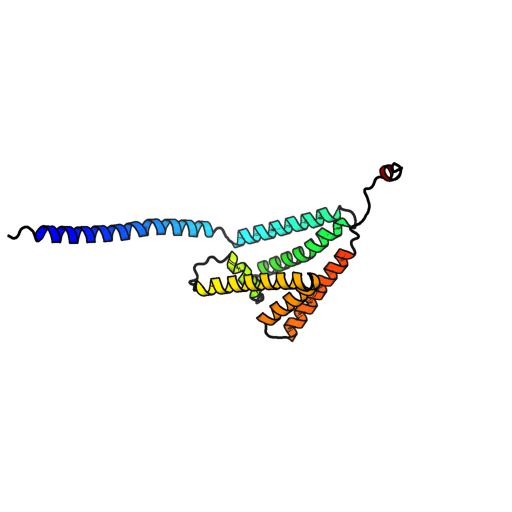 -2.972 -5.872 1.00 47.75 110 GLN A N 1
ATOM 851 C CA . GLN A 1 110 ? 9.548 -2.314 -7.008 1.00 47.75 110 GLN A CA 1
ATOM 852 C C . GLN A 1 110 ? 9.328 -3.104 -8.303 1.00 47.75 110 GLN A C 1
ATOM 854 O O . GLN A 1 110 ? 8.947 -2.491 -9.286 1.00 47.75 110 GLN A O 1
ATOM 859 N N . ASP A 1 111 ? 9.391 -4.442 -8.288 1.00 49.53 111 ASP A N 1
ATOM 860 C CA . ASP A 1 111 ? 9.135 -5.268 -9.484 1.00 49.53 111 ASP A CA 1
ATOM 861 C C . ASP A 1 111 ? 7.656 -5.232 -9.928 1.00 49.53 111 ASP A C 1
ATOM 863 O O . ASP A 1 111 ? 7.358 -5.285 -11.121 1.00 49.53 111 ASP A O 1
ATOM 867 N N . MET A 1 112 ? 6.713 -5.054 -8.990 1.00 49.06 112 MET A N 1
ATOM 868 C CA . MET A 1 112 ? 5.294 -4.835 -9.324 1.00 49.06 112 MET A CA 1
ATOM 869 C C . MET A 1 112 ? 5.021 -3.452 -9.930 1.00 49.06 112 MET A C 1
ATOM 871 O O . MET A 1 112 ? 4.098 -3.312 -10.732 1.00 49.06 112 MET A O 1
ATOM 875 N N . THR A 1 113 ? 5.795 -2.432 -9.550 1.00 47.94 113 THR A N 1
ATOM 876 C CA . THR A 1 113 ? 5.587 -1.053 -10.024 1.00 47.94 113 THR A CA 1
ATOM 877 C C . THR A 1 113 ? 6.392 -0.769 -11.301 1.00 47.94 113 THR A C 1
ATOM 879 O O . THR A 1 113 ? 5.864 -0.132 -12.212 1.00 47.94 113 THR A O 1
ATOM 882 N N . ASP A 1 114 ? 7.604 -1.326 -11.429 1.00 45.97 114 ASP A N 1
ATOM 883 C CA . ASP A 1 114 ? 8.416 -1.310 -12.659 1.00 45.97 114 ASP A CA 1
ATOM 884 C C . ASP A 1 114 ? 7.716 -2.049 -13.798 1.00 45.97 114 ASP A C 1
ATOM 886 O O . ASP A 1 114 ? 7.727 -1.583 -14.932 1.00 45.97 114 ASP A O 1
ATOM 890 N N . GLY A 1 115 ? 7.016 -3.153 -13.513 1.00 47.25 115 GLY A N 1
ATOM 891 C CA . GLY A 1 115 ? 6.262 -3.886 -14.535 1.00 47.25 115 GLY A CA 1
ATOM 892 C C . GLY A 1 115 ? 5.151 -3.072 -15.217 1.00 47.25 115 GLY A C 1
ATOM 893 O O . GLY A 1 115 ? 4.728 -3.427 -16.316 1.00 47.25 115 GLY A O 1
ATOM 894 N N . LEU A 1 116 ? 4.687 -1.982 -14.594 1.00 49.03 116 LEU A N 1
ATOM 895 C CA . LEU A 1 116 ? 3.636 -1.109 -15.132 1.00 49.03 116 LEU A CA 1
ATOM 896 C C . LEU A 1 116 ? 4.167 0.198 -15.740 1.00 49.03 116 LEU A C 1
ATOM 898 O O . LEU A 1 116 ? 3.437 0.836 -16.499 1.00 49.03 116 LEU A O 1
ATOM 902 N N . MET A 1 117 ? 5.396 0.607 -15.413 1.00 43.66 117 MET A N 1
ATOM 903 C CA . MET A 1 117 ? 5.949 1.919 -15.784 1.00 43.66 117 MET A CA 1
ATOM 904 C C . MET A 1 117 ? 7.220 1.830 -16.643 1.00 43.66 117 MET A C 1
ATOM 906 O O . MET A 1 117 ? 7.472 2.746 -17.427 1.00 43.66 117 MET A O 1
ATOM 910 N N . ASP A 1 118 ? 7.966 0.723 -16.586 1.00 44.22 118 ASP A N 1
ATOM 911 C CA . ASP A 1 118 ? 9.224 0.539 -17.313 1.00 44.22 118 ASP A CA 1
ATOM 912 C C . ASP A 1 118 ? 9.025 -0.294 -18.586 1.00 44.22 118 ASP A C 1
ATOM 914 O O . ASP A 1 118 ? 9.372 -1.465 -18.730 1.00 44.22 118 ASP A O 1
ATOM 918 N N . ASP A 1 119 ? 8.455 0.384 -19.576 1.00 47.62 119 ASP A N 1
ATOM 919 C CA . ASP A 1 119 ? 8.409 -0.041 -20.973 1.00 47.62 119 ASP A CA 1
ATOM 920 C C . ASP A 1 119 ? 9.711 0.392 -21.692 1.00 47.62 119 ASP A C 1
ATOM 922 O O . ASP A 1 119 ? 9.699 0.864 -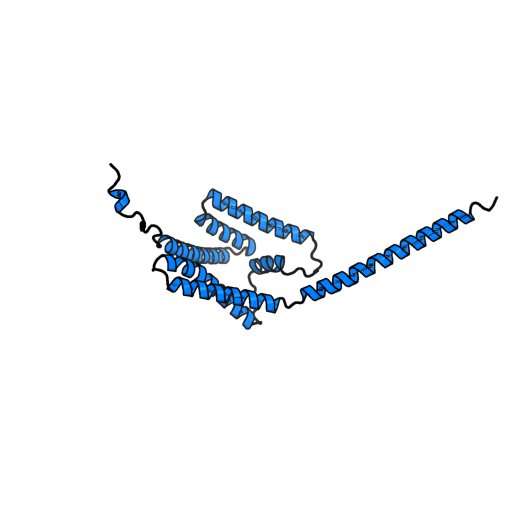22.838 1.00 47.62 119 ASP A O 1
ATOM 926 N N . GLU A 1 120 ? 10.853 0.312 -20.990 1.00 49.97 120 GLU A N 1
ATOM 927 C CA . GLU A 1 120 ? 12.160 0.344 -21.637 1.00 49.97 120 GLU A CA 1
ATOM 928 C C . GLU A 1 120 ? 12.298 -0.941 -22.466 1.00 49.97 120 GLU A C 1
ATOM 930 O O . GLU A 1 120 ? 12.002 -2.038 -21.981 1.00 49.97 120 GLU A O 1
ATOM 935 N N . PRO A 1 121 ? 12.768 -0.859 -23.724 1.00 48.53 121 PRO A N 1
ATOM 936 C CA . PRO A 1 121 ? 13.063 -2.025 -24.541 1.00 48.53 121 PRO A CA 1
ATOM 937 C C . PRO A 1 121 ? 14.377 -2.649 -24.063 1.00 48.53 121 PRO A C 1
ATOM 939 O O . PRO A 1 121 ? 15.334 -2.791 -24.821 1.00 48.53 121 PRO A O 1
ATOM 942 N N . ASN A 1 122 ? 14.440 -3.002 -22.786 1.00 56.12 122 ASN A N 1
ATOM 943 C CA . ASN A 1 122 ? 15.403 -3.965 -22.316 1.00 56.12 122 ASN A CA 1
ATOM 944 C C . ASN A 1 122 ? 14.983 -5.291 -22.981 1.00 56.12 122 ASN A C 1
ATOM 946 O O . ASN A 1 122 ? 13.796 -5.636 -22.911 1.00 56.12 122 ASN A O 1
ATOM 950 N N . PRO A 1 123 ? 15.867 -6.002 -23.709 1.00 59.38 123 PRO A N 1
ATOM 951 C CA . PRO A 1 123 ? 15.551 -7.267 -24.372 1.00 59.38 123 PRO A CA 1
ATOM 952 C C . PRO A 1 123 ? 15.389 -8.372 -23.321 1.00 59.38 123 PRO A C 1
ATOM 954 O O . PRO A 1 123 ? 16.138 -9.342 -23.264 1.00 59.38 123 PRO A O 1
ATOM 957 N N . ILE A 1 124 ? 14.416 -8.189 -22.438 1.00 62.03 124 ILE A N 1
ATOM 958 C CA . ILE A 1 124 ? 13.956 -9.178 -21.491 1.00 62.03 124 ILE A CA 1
ATOM 959 C C . ILE A 1 124 ? 13.199 -10.197 -22.329 1.00 62.03 124 ILE A C 1
ATOM 961 O O . ILE A 1 124 ? 12.226 -9.860 -23.010 1.00 62.03 124 ILE A O 1
ATOM 965 N N . ASP A 1 125 ? 13.704 -11.426 -22.304 1.00 78.50 125 ASP A N 1
ATOM 966 C CA . ASP A 1 125 ? 13.097 -12.589 -22.936 1.00 78.50 125 ASP A CA 1
ATOM 967 C C . ASP A 1 125 ? 11.582 -12.596 -22.651 1.00 78.50 125 ASP A C 1
ATOM 969 O O . ASP A 1 125 ? 11.192 -12.583 -21.479 1.00 78.50 125 ASP A O 1
ATOM 973 N N . PRO A 1 126 ? 10.703 -12.587 -23.674 1.00 79.44 126 PRO A N 1
ATOM 974 C CA . PRO A 1 126 ? 9.254 -12.591 -23.467 1.00 79.44 126 PRO A CA 1
ATOM 975 C C . PRO A 1 126 ? 8.800 -13.722 -22.536 1.00 79.44 126 PRO A C 1
ATOM 977 O O . PRO A 1 126 ? 7.792 -13.588 -21.845 1.00 79.44 126 PRO A O 1
ATOM 980 N N . MET A 1 127 ? 9.566 -14.813 -22.463 1.00 80.06 127 MET A N 1
ATOM 981 C CA . MET A 1 127 ? 9.275 -15.948 -21.600 1.00 80.06 127 MET A CA 1
ATOM 982 C C . MET A 1 127 ? 9.327 -15.611 -20.097 1.00 80.06 127 MET A C 1
ATOM 984 O O . MET A 1 127 ? 8.568 -16.188 -19.317 1.00 80.06 127 MET A O 1
ATOM 988 N N . THR A 1 128 ? 10.163 -14.660 -19.663 1.00 81.69 128 THR A N 1
ATOM 989 C CA . THR A 1 128 ? 10.250 -14.274 -18.241 1.00 81.69 128 THR A CA 1
ATOM 990 C C . THR A 1 128 ? 9.099 -13.365 -17.815 1.00 81.69 128 THR A C 1
ATOM 992 O O . THR A 1 128 ? 8.641 -13.476 -16.676 1.00 81.69 128 THR A O 1
ATOM 995 N N . LYS A 1 129 ? 8.570 -12.537 -18.729 1.00 80.94 129 LYS A N 1
ATOM 996 C CA . LYS A 1 129 ? 7.402 -11.678 -18.473 1.00 80.94 129 LYS A CA 1
ATOM 997 C C . LYS A 1 129 ? 6.162 -12.509 -18.139 1.00 80.94 129 LYS A C 1
ATOM 999 O O . LYS A 1 129 ? 5.586 -12.342 -17.067 1.00 80.94 129 LYS A O 1
ATOM 1004 N N . TYR A 1 130 ? 5.840 -13.497 -18.978 1.00 85.88 130 TYR A N 1
ATOM 1005 C CA . TYR A 1 130 ? 4.693 -14.384 -18.742 1.00 85.88 130 TYR A CA 1
ATOM 1006 C C . TYR A 1 130 ? 4.792 -15.154 -17.424 1.00 85.88 130 TYR A C 1
ATOM 1008 O O . TYR A 1 130 ? 3.781 -15.405 -16.770 1.00 85.88 130 TYR A O 1
ATOM 1016 N N . ARG A 1 131 ? 6.007 -15.532 -17.010 1.00 86.25 131 ARG A N 1
ATOM 1017 C CA . ARG A 1 131 ? 6.211 -16.249 -15.749 1.00 86.25 131 ARG A CA 1
ATOM 1018 C C . ARG A 1 131 ? 5.875 -15.377 -14.538 1.00 86.25 131 ARG A C 1
ATOM 1020 O O . ARG A 1 131 ? 5.230 -15.871 -13.619 1.00 86.25 131 ARG A O 1
ATOM 1027 N N . ARG A 1 132 ? 6.276 -14.103 -14.554 1.00 83.62 132 ARG A N 1
ATOM 1028 C CA . ARG A 1 132 ? 5.961 -13.136 -13.489 1.00 83.62 132 ARG A CA 1
ATOM 1029 C C . ARG A 1 132 ? 4.467 -12.844 -13.418 1.00 83.62 132 ARG A C 1
ATOM 1031 O O . ARG A 1 132 ? 3.888 -12.862 -12.338 1.00 83.62 132 ARG A O 1
ATOM 1038 N N . GLU A 1 133 ? 3.828 -12.644 -14.568 1.00 87.88 133 GLU A N 1
ATOM 1039 C CA . GLU A 1 133 ? 2.378 -12.433 -14.636 1.00 87.88 133 GLU A CA 1
ATOM 1040 C C . GLU A 1 133 ? 1.607 -13.636 -14.078 1.00 87.88 133 GLU A C 1
ATOM 1042 O O . GLU A 1 133 ? 0.718 -13.475 -13.240 1.00 87.88 133 GLU A O 1
ATOM 1047 N N . ALA A 1 134 ? 1.985 -14.854 -14.480 1.00 91.62 134 ALA A N 1
ATOM 1048 C CA . ALA A 1 134 ? 1.374 -16.077 -13.973 1.00 91.62 134 ALA A CA 1
ATOM 1049 C C . ALA A 1 134 ? 1.577 -16.244 -12.460 1.00 91.62 134 ALA A C 1
ATOM 1051 O O . ALA A 1 134 ? 0.667 -16.699 -11.770 1.00 91.62 134 ALA A O 1
ATOM 1052 N N . GLU A 1 135 ? 2.741 -15.855 -11.935 1.00 91.12 135 GLU A N 1
ATOM 1053 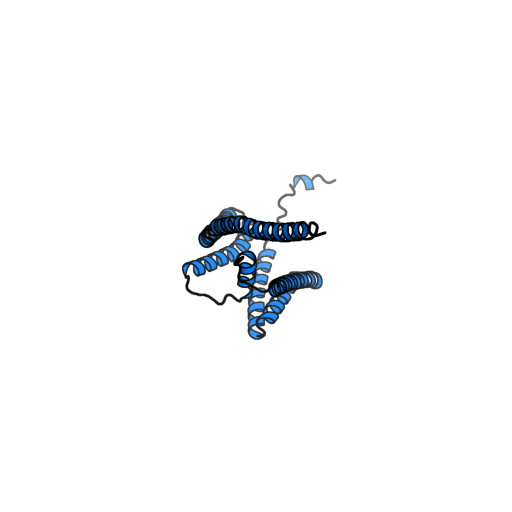C CA . GLU A 1 135 ? 3.026 -15.879 -10.501 1.00 91.12 135 GLU A CA 1
ATOM 1054 C C . GLU A 1 135 ? 2.124 -14.911 -9.721 1.00 91.12 135 GLU A C 1
ATOM 1056 O O . GLU A 1 135 ? 1.519 -15.311 -8.727 1.00 91.12 135 GLU A O 1
ATOM 1061 N N . ILE A 1 136 ? 1.946 -13.674 -10.197 1.00 87.75 136 ILE A N 1
ATOM 1062 C CA . ILE A 1 136 ? 1.036 -12.699 -9.571 1.00 87.75 136 ILE A CA 1
ATOM 1063 C C . ILE A 1 136 ? -0.407 -13.220 -9.588 1.00 87.75 136 ILE A C 1
ATOM 1065 O O . ILE A 1 136 ? -1.099 -13.164 -8.569 1.00 87.75 136 ILE A O 1
ATOM 1069 N N . ILE A 1 137 ? -0.859 -13.771 -10.719 1.00 93.31 137 ILE A N 1
ATOM 1070 C CA . ILE A 1 137 ? -2.203 -14.353 -10.849 1.00 93.31 137 ILE A CA 1
ATOM 1071 C C . ILE A 1 137 ? -2.376 -15.532 -9.884 1.00 93.31 137 ILE A C 1
ATOM 1073 O O . ILE A 1 137 ? -3.403 -15.631 -9.211 1.00 93.31 137 ILE A O 1
ATOM 1077 N N . LEU A 1 138 ? -1.373 -16.406 -9.771 1.00 95.06 138 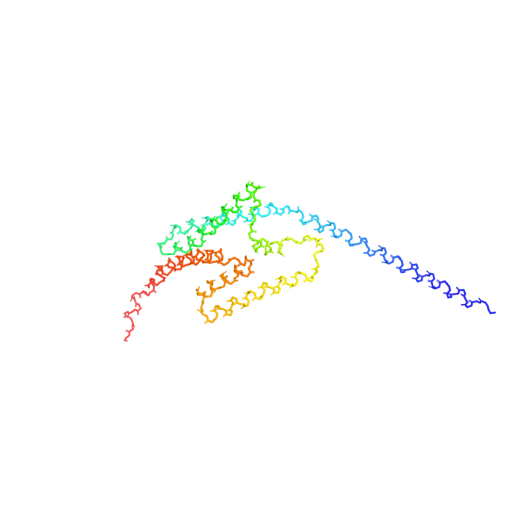LEU A N 1
ATOM 1078 C CA . LEU A 1 138 ? -1.383 -17.535 -8.843 1.00 95.06 138 LEU A CA 1
ATOM 1079 C C . LEU A 1 138 ? -1.521 -17.059 -7.389 1.00 95.06 138 LEU A C 1
ATOM 1081 O O . LEU A 1 138 ? -2.346 -17.596 -6.644 1.00 95.06 138 LEU A O 1
ATOM 1085 N N . TRP A 1 139 ? -0.757 -16.041 -6.986 1.00 94.44 139 TRP A N 1
ATOM 1086 C CA . TRP A 1 139 ? -0.854 -15.453 -5.649 1.00 94.44 139 TRP A CA 1
ATOM 1087 C C . TRP A 1 139 ? -2.227 -14.824 -5.401 1.00 94.44 139 TRP A C 1
ATOM 1089 O O . TRP A 1 139 ? -2.808 -15.041 -4.339 1.00 94.44 139 TRP A O 1
ATOM 1099 N N . LEU A 1 140 ? -2.792 -14.122 -6.385 1.00 93.50 140 LEU A N 1
ATOM 1100 C CA . LEU A 1 140 ? -4.126 -13.529 -6.286 1.00 93.50 140 LEU A CA 1
ATOM 1101 C C . LEU A 1 140 ? -5.215 -14.597 -6.082 1.00 93.50 140 LEU A C 1
ATOM 1103 O O . LEU A 1 140 ? -6.050 -14.476 -5.186 1.00 93.50 140 LEU A O 1
ATOM 1107 N N . VAL A 1 141 ? -5.185 -15.670 -6.880 1.00 97.12 141 VAL A N 1
ATOM 1108 C CA . VAL A 1 141 ? -6.125 -16.797 -6.754 1.00 97.12 141 VAL A CA 1
ATOM 1109 C C . VAL A 1 141 ? -5.958 -17.485 -5.400 1.00 97.12 141 VAL A C 1
ATOM 1111 O O . VAL A 1 141 ? -6.948 -17.789 -4.738 1.00 97.12 141 VAL A O 1
ATOM 1114 N N . THR A 1 142 ? -4.717 -17.675 -4.949 1.00 95.50 142 THR A N 1
ATOM 1115 C CA . THR A 1 142 ? -4.416 -18.259 -3.635 1.00 95.50 142 THR A CA 1
ATOM 1116 C C . THR A 1 142 ? -4.989 -17.407 -2.502 1.00 95.50 142 THR A C 1
ATOM 1118 O O . THR A 1 142 ? -5.645 -17.946 -1.612 1.00 95.50 142 THR A O 1
ATOM 1121 N N . ALA A 1 143 ? -4.813 -16.082 -2.555 1.00 93.44 143 ALA A N 1
ATOM 1122 C CA . ALA A 1 143 ? -5.398 -15.156 -1.586 1.00 93.44 143 ALA A CA 1
ATOM 1123 C C . ALA A 1 143 ? -6.926 -15.284 -1.545 1.00 93.44 143 ALA A C 1
ATOM 1125 O O . ALA A 1 143 ? -7.511 -15.383 -0.468 1.00 93.44 143 ALA A O 1
ATOM 1126 N N . LEU A 1 144 ? -7.569 -15.336 -2.715 1.00 96.88 144 LEU A N 1
ATOM 1127 C CA . LEU A 1 144 ? -9.021 -15.443 -2.829 1.00 96.88 144 LEU A CA 1
ATOM 1128 C C . LEU A 1 144 ? -9.550 -16.753 -2.229 1.00 96.88 144 LEU A C 1
ATOM 1130 O O . LEU A 1 144 ? -10.518 -16.737 -1.469 1.00 96.88 144 LEU A O 1
ATOM 1134 N N . VAL A 1 145 ? -8.892 -17.876 -2.526 1.00 97.69 145 VAL A N 1
ATOM 1135 C CA . VAL A 1 145 ? -9.240 -19.191 -1.966 1.00 97.69 145 VAL A CA 1
ATOM 1136 C C . VAL A 1 145 ? -9.056 -19.206 -0.447 1.00 97.69 145 VAL A C 1
ATOM 1138 O O . VAL A 1 145 ? -9.919 -19.723 0.259 1.00 97.69 145 VAL A O 1
ATOM 1141 N N . LEU A 1 146 ? -7.984 -18.600 0.076 1.00 96.06 146 LEU A N 1
ATOM 1142 C CA . LEU A 1 146 ? -7.772 -18.459 1.521 1.00 96.06 146 LEU A CA 1
ATOM 1143 C C . LEU A 1 146 ? -8.892 -17.643 2.177 1.00 96.06 146 LEU A C 1
ATOM 1145 O O . LEU A 1 146 ? -9.468 -18.083 3.170 1.00 96.06 146 LEU A O 1
ATOM 1149 N N . VAL A 1 147 ? -9.227 -16.475 1.617 1.00 94.81 147 VAL A N 1
ATOM 1150 C CA . VAL A 1 147 ? -10.305 -15.613 2.132 1.00 94.81 147 VAL A CA 1
ATOM 1151 C C . VAL A 1 147 ? -11.629 -16.367 2.161 1.00 94.81 147 VAL A C 1
ATOM 1153 O O . VAL A 1 147 ? -12.359 -16.274 3.147 1.00 94.81 147 VAL A O 1
ATOM 1156 N N . TRP A 1 148 ? -11.916 -17.144 1.118 1.00 96.94 148 TRP A N 1
ATOM 1157 C CA . TRP A 1 148 ? -13.115 -17.970 1.052 1.00 96.94 148 TRP A CA 1
ATOM 1158 C C . TRP A 1 148 ? -13.120 -19.106 2.091 1.00 96.94 148 TRP A C 1
ATOM 1160 O O . TRP A 1 148 ? -14.153 -19.357 2.705 1.00 96.94 148 TRP A O 1
ATOM 1170 N N . ALA A 1 149 ? -11.983 -19.768 2.325 1.00 97.00 149 ALA A N 1
ATOM 1171 C CA . ALA A 1 149 ? -11.904 -20.948 3.188 1.00 97.00 149 ALA A CA 1
ATOM 1172 C C . ALA A 1 149 ? -11.918 -20.636 4.696 1.00 97.00 149 ALA A C 1
ATOM 1174 O O . ALA A 1 149 ? -12.551 -21.355 5.465 1.00 97.00 149 ALA A O 1
ATOM 1175 N N . ILE A 1 150 ? -11.194 -19.600 5.130 1.00 95.31 150 ILE A N 1
ATOM 1176 C CA . ILE A 1 150 ? -10.958 -19.303 6.560 1.00 95.31 150 ILE A CA 1
ATOM 1177 C C . ILE A 1 150 ? -11.415 -17.900 6.981 1.00 95.31 150 ILE A C 1
ATOM 1179 O O . ILE A 1 150 ? -11.314 -17.543 8.155 1.00 95.31 150 ILE A O 1
ATOM 1183 N N . GLY A 1 151 ? -11.943 -17.108 6.046 1.00 92.06 151 GLY A N 1
ATOM 1184 C CA . GLY A 1 151 ? -12.386 -15.737 6.281 1.00 92.06 151 GLY A CA 1
ATOM 1185 C C . GLY A 1 151 ? -11.271 -14.703 6.115 1.00 92.06 151 GLY A C 1
ATOM 1186 O O . GLY A 1 151 ? -10.083 -15.003 6.224 1.00 92.06 151 GLY A O 1
ATOM 1187 N N . PHE A 1 152 ? -11.665 -13.451 5.866 1.00 86.56 152 PHE A N 1
ATOM 1188 C CA . PHE A 1 152 ? -10.758 -12.368 5.464 1.00 86.56 152 PHE A CA 1
ATOM 1189 C C . PHE A 1 152 ? -9.599 -12.121 6.440 1.00 86.56 152 PHE A C 1
ATOM 1191 O O . PHE A 1 152 ? -8.448 -12.023 6.021 1.00 86.56 152 PHE A O 1
ATOM 1198 N N . GLN A 1 153 ? -9.882 -12.048 7.743 1.00 82.94 153 GLN A N 1
ATOM 1199 C CA . GLN A 1 153 ? -8.882 -11.644 8.733 1.00 82.94 153 GLN A CA 1
ATOM 1200 C C . GLN A 1 153 ? -7.778 -12.694 8.911 1.00 82.94 153 GLN A C 1
ATOM 1202 O O . GLN A 1 153 ? -6.599 -12.349 8.892 1.00 82.94 153 GLN A O 1
ATOM 1207 N N . ILE A 1 154 ? -8.141 -13.976 9.033 1.00 86.88 154 ILE A N 1
ATOM 1208 C CA . ILE A 1 154 ? -7.166 -15.067 9.176 1.00 86.88 154 ILE A CA 1
ATOM 1209 C C . ILE A 1 154 ? -6.445 -15.300 7.842 1.00 86.88 154 ILE A C 1
ATOM 1211 O O . ILE A 1 154 ? -5.227 -15.479 7.825 1.00 86.88 154 ILE A O 1
ATOM 1215 N N . ALA A 1 155 ? -7.168 -15.221 6.721 1.00 91.81 155 ALA A N 1
ATOM 1216 C CA . ALA A 1 155 ? -6.594 -15.342 5.386 1.00 91.81 155 ALA A CA 1
ATOM 1217 C C . ALA A 1 155 ? -5.471 -14.341 5.134 1.00 91.81 155 ALA A C 1
ATOM 1219 O O . ALA A 1 155 ? -4.436 -14.733 4.608 1.00 91.81 155 ALA A O 1
ATOM 1220 N N . LEU A 1 156 ? -5.638 -13.080 5.541 1.00 87.38 156 LEU A N 1
ATOM 1221 C CA . LEU A 1 156 ? -4.626 -12.045 5.337 1.00 87.38 156 LEU A CA 1
ATOM 1222 C C . LEU A 1 156 ? -3.326 -12.381 6.084 1.00 87.38 156 LEU A C 1
ATOM 1224 O O . LEU A 1 156 ? -2.248 -12.296 5.503 1.00 87.38 156 LEU A O 1
ATOM 1228 N N . VAL A 1 157 ? -3.419 -12.841 7.335 1.00 87.06 157 VAL A N 1
ATOM 1229 C CA . VAL A 1 157 ? -2.245 -13.238 8.137 1.00 87.06 157 VAL A CA 1
ATOM 1230 C C . VAL A 1 157 ? -1.516 -14.410 7.504 1.00 87.06 157 VAL A C 1
ATOM 1232 O O . VAL A 1 157 ? -0.301 -14.362 7.323 1.00 87.06 157 VAL A O 1
ATOM 1235 N N . VAL A 1 158 ? -2.264 -15.458 7.152 1.00 90.38 158 VAL A N 1
ATOM 1236 C CA . VAL A 1 158 ? -1.693 -16.658 6.537 1.00 90.38 158 VAL A CA 1
ATOM 1237 C C . VAL A 1 158 ? -1.084 -16.310 5.182 1.00 90.38 158 VAL A C 1
ATOM 1239 O O . VAL A 1 158 ? 0.016 -16.762 4.887 1.00 90.38 158 VAL A O 1
ATOM 1242 N N . PHE A 1 159 ? -1.749 -15.471 4.388 1.00 92.25 159 PHE A N 1
ATOM 1243 C CA . PHE A 1 159 ? -1.263 -15.029 3.086 1.00 92.25 159 PHE A CA 1
ATOM 1244 C C . PHE A 1 159 ? 0.042 -14.239 3.198 1.00 92.25 159 PHE A C 1
ATOM 1246 O O . PHE A 1 159 ? 1.006 -14.590 2.526 1.00 92.25 159 PHE A O 1
ATOM 1253 N N . VAL A 1 160 ? 0.107 -13.224 4.069 1.00 86.50 160 VAL A N 1
ATOM 1254 C CA . VAL A 1 160 ? 1.328 -12.425 4.282 1.00 86.50 160 VAL A CA 1
ATOM 1255 C C . VAL A 1 160 ? 2.475 -13.314 4.757 1.00 86.50 160 VAL A C 1
ATOM 1257 O O . VAL A 1 160 ? 3.580 -13.215 4.227 1.00 86.50 160 VAL A O 1
ATOM 1260 N N . PHE A 1 161 ? 2.207 -14.233 5.688 1.00 87.88 161 PHE A N 1
ATOM 1261 C CA . PHE A 1 161 ? 3.203 -15.199 6.142 1.00 87.88 161 PHE A CA 1
ATOM 1262 C C . PHE A 1 161 ? 3.734 -16.063 4.996 1.00 87.88 161 PHE A C 1
ATOM 1264 O O . PHE A 1 161 ? 4.946 -16.158 4.808 1.00 87.88 161 PHE A O 1
ATOM 1271 N N . LEU A 1 162 ? 2.834 -16.669 4.213 1.00 89.94 162 LEU A N 1
ATOM 1272 C CA . LEU A 1 162 ? 3.193 -17.533 3.087 1.00 89.94 162 LEU A CA 1
ATOM 1273 C C . LEU A 1 162 ? 3.998 -16.765 2.035 1.00 89.94 162 LEU A C 1
ATOM 1275 O O . LEU A 1 162 ? 4.986 -17.272 1.504 1.00 89.94 162 LEU A O 1
ATOM 1279 N N . PHE A 1 163 ? 3.575 -15.533 1.760 1.00 86.50 163 PHE A N 1
ATOM 1280 C CA . PHE A 1 163 ? 4.178 -14.658 0.772 1.00 86.50 163 PHE A CA 1
ATOM 1281 C C . PHE A 1 163 ? 5.618 -14.284 1.146 1.00 86.50 163 PHE A C 1
ATOM 1283 O O . PHE A 1 163 ? 6.531 -14.447 0.330 1.00 86.50 163 PHE A O 1
ATOM 1290 N N . VAL A 1 164 ? 5.846 -13.846 2.392 1.00 83.81 164 VAL A N 1
ATOM 1291 C CA . VAL A 1 164 ? 7.192 -13.506 2.884 1.00 83.81 164 VAL A CA 1
ATOM 1292 C C . VAL A 1 164 ? 8.064 -14.757 2.984 1.00 83.81 164 VAL A C 1
ATOM 1294 O O . VAL A 1 164 ? 9.223 -14.733 2.569 1.00 83.81 164 VAL A O 1
ATOM 1297 N N . TYR A 1 165 ? 7.505 -15.872 3.466 1.00 84.69 165 TYR A N 1
ATOM 1298 C CA . TYR A 1 165 ? 8.218 -17.146 3.550 1.00 84.69 165 TYR A CA 1
ATOM 1299 C C . TYR A 1 165 ? 8.713 -17.630 2.179 1.00 84.69 165 TYR A C 1
ATOM 1301 O O . TYR A 1 165 ? 9.852 -18.086 2.061 1.00 84.69 165 TYR A O 1
ATOM 1309 N N . SER A 1 166 ? 7.894 -17.478 1.132 1.00 86.50 166 SER A N 1
ATOM 1310 C CA . SER A 1 166 ? 8.263 -17.848 -0.238 1.00 86.50 166 SER A CA 1
ATOM 1311 C C . SER A 1 166 ? 9.441 -17.032 -0.788 1.00 86.50 166 SER A C 1
ATOM 1313 O O . SER A 1 166 ? 10.189 -17.545 -1.620 1.00 86.50 166 SER A O 1
ATOM 1315 N N . HIS A 1 167 ? 9.618 -15.787 -0.334 1.00 79.69 167 HIS A N 1
ATOM 1316 C CA . HIS A 1 167 ? 10.647 -14.878 -0.846 1.00 79.69 167 HIS A CA 1
ATOM 1317 C C . HIS A 1 167 ? 11.953 -14.926 -0.052 1.00 79.69 167 HIS A C 1
ATOM 1319 O O . HIS A 1 167 ? 13.022 -15.061 -0.643 1.00 79.69 167 HIS A O 1
ATOM 1325 N N . GLU A 1 168 ? 11.896 -14.810 1.276 1.00 75.81 168 GLU A N 1
ATOM 1326 C CA . GLU A 1 168 ? 13.113 -14.638 2.080 1.00 75.81 168 GLU A CA 1
ATOM 1327 C C . GLU A 1 168 ? 13.750 -15.965 2.509 1.00 75.81 168 GLU A C 1
ATOM 1329 O O . GLU A 1 168 ? 14.919 -15.972 2.879 1.00 75.81 168 GLU A O 1
ATOM 1334 N N . ARG A 1 169 ? 13.014 -17.091 2.481 1.00 77.88 169 ARG A N 1
ATOM 1335 C CA . ARG A 1 169 ? 13.395 -18.404 3.061 1.00 77.88 169 ARG A CA 1
ATOM 1336 C C . ARG A 1 169 ? 13.819 -18.383 4.546 1.00 77.88 169 ARG A C 1
ATOM 1338 O O . ARG A 1 169 ? 13.941 -19.447 5.151 1.00 77.88 169 ARG A O 1
ATOM 1345 N N . ASP A 1 170 ? 13.968 -17.210 5.156 1.00 83.75 170 ASP A N 1
ATOM 1346 C CA . ASP A 1 170 ? 14.297 -16.996 6.559 1.00 83.75 170 ASP A CA 1
ATOM 1347 C C . ASP A 1 170 ? 13.030 -16.954 7.422 1.00 83.75 170 ASP A C 1
ATOM 1349 O O . ASP A 1 170 ? 12.306 -15.957 7.488 1.00 83.75 170 ASP A O 1
ATOM 1353 N N . LEU A 1 171 ? 12.789 -18.042 8.158 1.00 84.44 171 LEU A N 1
ATOM 1354 C CA . LEU A 1 171 ? 11.607 -18.204 9.013 1.00 84.44 171 LEU A CA 1
ATOM 1355 C C . LEU A 1 171 ? 11.468 -17.112 10.083 1.00 84.44 171 LEU A C 1
ATOM 1357 O O . LEU A 1 171 ? 10.360 -16.665 10.359 1.00 84.44 171 LEU A O 1
ATOM 1361 N N . ILE A 1 172 ? 12.575 -16.677 10.692 1.00 85.38 172 ILE A N 1
ATOM 1362 C CA . ILE A 1 172 ? 12.545 -15.724 11.814 1.00 85.38 172 ILE A CA 1
ATOM 1363 C C . ILE A 1 172 ? 12.122 -14.332 11.335 1.00 85.38 172 ILE A C 1
ATOM 1365 O O . ILE A 1 172 ? 11.306 -13.676 11.983 1.00 85.38 172 ILE A O 1
ATOM 1369 N N . ARG A 1 173 ? 12.646 -13.892 10.185 1.00 77.50 173 ARG A N 1
ATOM 1370 C CA . ARG A 1 173 ? 12.289 -12.599 9.588 1.00 77.50 173 ARG A CA 1
ATOM 1371 C C . ARG A 1 173 ? 10.851 -12.610 9.088 1.00 77.50 173 ARG A C 1
ATOM 1373 O O . ARG A 1 173 ? 10.110 -11.679 9.396 1.00 77.50 173 ARG A O 1
ATOM 1380 N N . ALA A 1 174 ? 10.435 -13.700 8.440 1.00 77.88 174 ALA A N 1
ATOM 1381 C CA . ALA A 1 174 ? 9.059 -13.892 7.993 1.00 77.88 174 ALA A CA 1
ATOM 1382 C C . ALA A 1 174 ? 8.056 -13.885 9.155 1.00 77.88 174 ALA A C 1
ATOM 1384 O O . ALA A 1 174 ? 7.020 -13.224 9.085 1.00 77.88 174 ALA A O 1
ATOM 1385 N N . LEU A 1 175 ? 8.368 -14.575 10.255 1.00 84.94 175 LEU A N 1
ATOM 1386 C CA . LEU A 1 175 ? 7.516 -14.588 11.441 1.00 84.94 175 LEU A CA 1
ATOM 1387 C C . LEU A 1 175 ? 7.430 -13.193 12.076 1.00 84.94 175 LEU A C 1
ATOM 1389 O O . LEU A 1 175 ? 6.337 -12.740 12.410 1.00 84.94 175 LEU A O 1
ATOM 1393 N N . GLY A 1 176 ? 8.568 -12.505 12.211 1.00 87.38 176 GLY A N 1
ATOM 1394 C CA . GLY A 1 176 ? 8.632 -11.160 12.778 1.00 87.38 176 GLY A CA 1
ATOM 1395 C C . GLY A 1 176 ? 7.816 -10.146 11.976 1.00 87.38 176 GLY A C 1
ATOM 1396 O O . GLY A 1 176 ? 6.990 -9.436 12.548 1.00 87.38 176 GLY A O 1
ATOM 1397 N N . SER A 1 177 ? 7.986 -10.113 10.652 1.00 78.62 177 SER A N 1
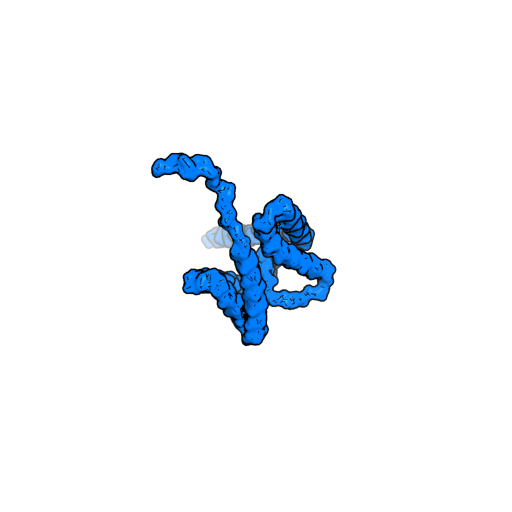ATOM 1398 C CA . SER A 1 177 ? 7.238 -9.201 9.780 1.00 78.62 177 SER A CA 1
ATOM 1399 C C . SER A 1 177 ? 5.742 -9.512 9.771 1.00 78.62 177 SER A C 1
ATOM 1401 O O . SER A 1 177 ? 4.931 -8.592 9.865 1.00 78.62 177 SER A O 1
ATOM 1403 N N . THR A 1 178 ? 5.365 -10.795 9.762 1.00 84.44 178 THR A N 1
ATOM 1404 C CA . THR A 1 178 ? 3.960 -11.220 9.839 1.00 84.44 178 THR A CA 1
ATOM 1405 C C . THR A 1 178 ? 3.324 -10.800 11.159 1.00 84.44 178 THR A C 1
ATOM 1407 O O . THR A 1 178 ? 2.208 -10.288 11.157 1.00 84.44 178 THR A O 1
ATOM 1410 N N . LEU A 1 179 ? 4.018 -10.974 12.289 1.00 89.12 179 LEU A N 1
ATOM 1411 C CA . LEU A 1 179 ? 3.498 -10.599 13.604 1.00 89.12 179 LEU A CA 1
ATOM 1412 C C . LEU A 1 179 ? 3.278 -9.083 13.707 1.00 89.12 179 LEU A C 1
ATOM 1414 O O . LEU A 1 179 ? 2.247 -8.645 14.215 1.00 89.12 179 LEU A O 1
ATOM 1418 N N . ILE A 1 180 ? 4.221 -8.289 13.188 1.00 86.75 180 ILE A N 1
ATOM 1419 C CA . ILE A 1 180 ? 4.113 -6.825 13.142 1.00 86.75 180 ILE A CA 1
ATOM 1420 C C . ILE A 1 180 ? 2.944 -6.405 12.245 1.00 86.75 180 ILE A C 1
ATOM 1422 O O . ILE A 1 180 ? 2.085 -5.637 12.678 1.00 86.75 180 ILE A O 1
ATOM 1426 N N . ALA A 1 181 ? 2.877 -6.933 11.019 1.00 80.25 181 ALA A N 1
ATOM 1427 C CA . ALA A 1 181 ? 1.804 -6.631 10.076 1.00 80.25 181 ALA A CA 1
ATOM 1428 C C . ALA A 1 181 ? 0.432 -7.019 10.646 1.00 80.25 181 ALA A C 1
ATOM 1430 O O . ALA A 1 181 ? -0.505 -6.222 10.606 1.00 80.25 181 ALA A O 1
ATOM 1431 N N . TYR A 1 182 ? 0.328 -8.204 11.253 1.00 86.12 182 TYR A N 1
ATOM 1432 C CA . TYR A 1 182 ? -0.885 -8.648 11.928 1.00 86.12 182 TYR A CA 1
ATOM 1433 C C . TYR A 1 182 ? -1.266 -7.726 13.082 1.00 86.12 182 TYR A C 1
ATOM 1435 O O . TYR A 1 182 ? -2.427 -7.348 13.183 1.00 86.12 182 TYR A O 1
ATOM 1443 N N . GLY A 1 183 ? -0.307 -7.326 13.922 1.00 87.69 183 GLY A N 1
ATOM 1444 C CA . GLY A 1 183 ? -0.552 -6.398 15.024 1.00 87.69 183 GLY A CA 1
ATOM 1445 C C . GLY A 1 183 ? -1.148 -5.075 14.543 1.00 87.69 183 GLY A C 1
ATOM 1446 O O . GLY A 1 183 ? -2.134 -4.606 15.106 1.00 87.69 183 GLY A O 1
ATOM 1447 N N . ILE A 1 184 ? -0.613 -4.512 13.456 1.00 83.19 184 ILE A N 1
ATOM 1448 C CA . ILE A 1 184 ? -1.129 -3.276 12.849 1.00 83.19 184 ILE A CA 1
ATOM 1449 C C . ILE A 1 184 ? -2.556 -3.478 12.326 1.00 83.19 184 ILE A C 1
ATOM 1451 O O . ILE A 1 184 ? -3.445 -2.689 12.645 1.00 83.19 184 ILE A O 1
ATOM 1455 N N . VAL A 1 185 ? -2.797 -4.545 11.558 1.00 80.31 185 VAL A N 1
ATOM 1456 C CA . VAL A 1 185 ? -4.126 -4.848 11.001 1.00 80.31 185 VAL A CA 1
ATOM 1457 C C . VAL A 1 185 ? -5.144 -5.108 12.110 1.00 80.31 185 VAL A C 1
ATOM 1459 O O . VAL A 1 185 ? -6.263 -4.606 12.048 1.00 80.31 185 VAL A O 1
ATOM 1462 N N . TYR A 1 186 ? -4.762 -5.849 13.149 1.00 84.69 186 TYR A N 1
ATOM 1463 C CA . TYR A 1 186 ? -5.608 -6.123 14.303 1.00 84.69 186 TYR A CA 1
ATOM 1464 C C . TYR A 1 186 ? -5.975 -4.835 15.043 1.00 84.69 186 TYR A C 1
ATOM 1466 O O . TYR A 1 186 ? -7.149 -4.618 15.332 1.00 84.69 186 TYR A O 1
ATOM 1474 N N . LEU A 1 187 ? -5.006 -3.948 15.298 1.00 84.19 187 LEU A N 1
ATOM 1475 C CA . LEU A 1 187 ? -5.271 -2.651 15.926 1.00 84.19 187 LEU A CA 1
ATOM 1476 C C . LEU A 1 187 ? -6.213 -1.789 15.082 1.00 84.19 187 LEU A C 1
ATOM 1478 O O . LEU A 1 187 ? -7.157 -1.222 15.631 1.00 84.19 187 LEU A O 1
ATOM 1482 N N . LEU A 1 188 ? -6.005 -1.736 13.762 1.00 77.25 188 LEU A N 1
ATOM 1483 C CA . LEU A 1 188 ? -6.914 -1.047 12.843 1.00 77.25 188 LEU A CA 1
ATOM 1484 C C . LEU A 1 188 ? -8.327 -1.628 12.924 1.00 77.25 188 LEU A C 1
ATOM 1486 O O . LEU A 1 188 ? -9.292 -0.875 12.997 1.00 77.25 188 LEU A O 1
ATOM 1490 N N . PHE A 1 189 ? -8.457 -2.954 12.959 1.00 80.88 189 PHE A N 1
ATOM 1491 C CA . PHE A 1 189 ? -9.751 -3.627 13.001 1.00 80.88 189 PHE A CA 1
ATOM 1492 C C . PHE A 1 189 ? -10.488 -3.412 14.326 1.00 80.88 189 PHE A C 1
ATOM 1494 O O . PHE A 1 189 ? -11.682 -3.130 14.325 1.00 80.88 189 PHE A O 1
ATOM 1501 N N . VAL A 1 190 ? -9.779 -3.484 15.457 1.00 84.06 190 VAL A N 1
ATOM 1502 C CA . VAL A 1 190 ? -10.339 -3.181 16.783 1.00 84.06 190 VAL A CA 1
ATOM 1503 C C . VAL A 1 190 ? -10.813 -1.733 16.846 1.00 84.06 190 VAL A C 1
ATOM 1505 O O . VAL A 1 190 ? -11.916 -1.473 17.325 1.00 84.06 190 VAL A O 1
ATOM 1508 N N . GLN A 1 191 ? -10.026 -0.791 16.319 1.00 81.62 191 GLN A N 1
ATOM 1509 C CA . GLN A 1 191 ? -10.457 0.603 16.228 1.00 81.62 191 GLN A CA 1
ATOM 1510 C C . GLN A 1 191 ? -11.685 0.753 15.327 1.00 81.62 191 GLN A C 1
ATOM 1512 O O . GLN A 1 191 ? -12.627 1.441 15.710 1.00 81.62 191 GLN A O 1
ATOM 1517 N N . LEU A 1 192 ? -11.724 0.067 14.184 1.00 75.69 192 LEU A N 1
ATOM 1518 C CA . LEU A 1 192 ? -12.849 0.128 13.253 1.00 75.69 192 LEU A CA 1
ATOM 1519 C C . LEU A 1 192 ? -14.145 -0.430 13.866 1.00 75.69 192 LEU A C 1
ATOM 1521 O O . LEU A 1 192 ? -15.193 0.191 13.738 1.00 75.69 192 LEU A O 1
ATOM 1525 N N . LEU A 1 193 ? -14.069 -1.560 14.575 1.00 78.25 193 LEU A N 1
ATOM 1526 C CA . LEU A 1 193 ? -15.203 -2.174 15.280 1.00 78.25 193 LEU A CA 1
ATOM 1527 C C . LEU A 1 193 ? -15.684 -1.348 16.473 1.00 78.25 193 LEU A C 1
ATOM 1529 O O . LEU A 1 193 ? -16.860 -1.402 16.821 1.00 78.25 193 LEU A O 1
ATOM 1533 N N . SER A 1 194 ? -14.786 -0.598 17.115 1.00 75.25 194 SER A N 1
ATOM 1534 C CA . SER A 1 194 ? -15.165 0.294 18.214 1.00 75.25 194 SER A CA 1
ATOM 1535 C C . SER A 1 194 ? -15.998 1.491 17.747 1.00 75.25 194 SER A C 1
ATOM 1537 O O . SER A 1 194 ? -16.660 2.138 18.561 1.00 75.25 194 SER A O 1
ATOM 1539 N N . VAL A 1 195 ? -16.006 1.775 16.439 1.00 74.31 195 VAL A N 1
ATOM 1540 C CA . VAL A 1 195 ? -16.895 2.776 15.855 1.00 74.31 195 VAL A CA 1
ATOM 1541 C C . VAL A 1 195 ? -18.291 2.182 15.784 1.00 74.31 195 VAL A C 1
ATOM 1543 O O . VAL A 1 195 ? -18.584 1.322 14.956 1.00 74.31 195 VAL A O 1
ATOM 1546 N N . ASN A 1 196 ? -19.163 2.644 16.674 1.00 65.62 196 ASN A N 1
ATOM 1547 C CA . ASN A 1 196 ? -20.557 2.243 16.673 1.00 65.62 196 ASN A CA 1
ATOM 1548 C C . ASN A 1 196 ? -21.247 2.837 15.434 1.00 65.62 196 ASN A C 1
ATOM 1550 O O . ASN A 1 196 ? -21.711 3.968 15.449 1.00 65.62 196 ASN A O 1
ATOM 1554 N N . LEU A 1 197 ? -21.253 2.086 14.331 1.00 62.19 197 LEU A N 1
ATOM 1555 C CA . LEU A 1 197 ? -21.903 2.471 13.070 1.00 62.19 197 LEU A CA 1
ATOM 1556 C C . LEU A 1 197 ? -23.434 2.473 13.184 1.00 62.19 197 LEU A C 1
ATOM 1558 O O . LEU A 1 197 ? -24.120 3.004 12.314 1.00 62.19 197 LEU A O 1
ATOM 1562 N N . TYR A 1 198 ? -23.966 1.868 14.247 1.00 61.12 198 TYR A N 1
ATOM 1563 C CA . TYR A 1 198 ? -25.381 1.865 14.573 1.00 61.12 198 TYR A CA 1
ATOM 1564 C C . TYR A 1 198 ? -25.659 2.922 15.633 1.00 61.12 198 TYR A C 1
ATOM 1566 O O . TYR A 1 198 ? -25.940 2.625 16.791 1.00 61.12 198 TYR A O 1
ATOM 1574 N N . GLU A 1 199 ? -25.611 4.180 15.214 1.00 60.25 199 GLU A N 1
ATOM 1575 C CA . GLU A 1 199 ? -26.416 5.199 15.866 1.00 60.25 199 GLU A CA 1
ATOM 1576 C C . GLU A 1 199 ? -27.793 5.137 15.180 1.00 60.25 199 GLU A C 1
ATOM 1578 O O . GLU A 1 199 ? -27.901 5.505 14.006 1.00 60.25 199 GLU A O 1
ATOM 1583 N N . PRO A 1 200 ? -28.843 4.583 15.822 1.00 62.56 200 PRO A N 1
ATOM 1584 C CA . PRO A 1 200 ? -30.190 4.533 15.257 1.00 62.56 200 PRO A CA 1
ATOM 1585 C C . PRO A 1 200 ? -30.787 5.948 15.247 1.00 62.56 200 PRO A C 1
ATOM 1587 O O . PRO A 1 200 ? -31.670 6.279 16.027 1.00 62.56 200 PRO A O 1
ATOM 1590 N N . ALA A 1 201 ? -30.255 6.823 14.397 1.00 63.69 201 ALA A N 1
ATOM 1591 C CA . ALA A 1 201 ? -30.501 8.258 14.468 1.00 63.69 201 ALA A CA 1
ATOM 1592 C C . ALA A 1 201 ? -31.675 8.745 13.602 1.00 63.69 201 ALA A C 1
ATOM 1594 O O . ALA A 1 201 ? -31.935 9.943 13.580 1.00 63.69 201 ALA A O 1
ATOM 1595 N N . LEU A 1 202 ? -32.397 7.882 12.875 1.00 60.59 202 LEU A N 1
ATOM 1596 C CA . LEU A 1 202 ? -33.403 8.347 11.903 1.00 60.59 202 LEU A CA 1
ATOM 1597 C C . LEU A 1 202 ? -34.639 7.449 11.758 1.00 60.59 202 LEU A C 1
ATOM 1599 O O . LEU A 1 202 ? -35.192 7.332 10.666 1.00 60.59 202 LEU A O 1
ATOM 1603 N N . LEU A 1 203 ? -35.140 6.865 12.846 1.00 65.44 203 LEU A N 1
ATOM 1604 C CA . LEU A 1 203 ? -36.585 6.647 12.901 1.00 65.44 203 LEU A CA 1
ATOM 1605 C C . LEU A 1 203 ? -37.188 7.812 13.680 1.00 65.44 203 LEU A C 1
ATOM 1607 O O . LEU A 1 203 ? -37.005 7.871 14.895 1.00 65.44 203 LEU A O 1
ATOM 1611 N N . PRO A 1 204 ? -37.849 8.775 13.009 1.00 71.69 204 PRO A N 1
ATOM 1612 C CA . PRO A 1 204 ? -38.576 9.804 13.728 1.00 71.69 204 PRO A CA 1
ATOM 1613 C C . PRO A 1 204 ? -39.600 9.103 14.624 1.00 71.69 204 PRO A C 1
ATOM 1615 O O . PRO A 1 204 ? -40.354 8.249 14.153 1.00 71.69 204 PRO A O 1
ATOM 1618 N N . GLU A 1 205 ? -39.620 9.448 15.915 1.00 68.62 205 GLU A N 1
ATOM 1619 C CA . GLU A 1 205 ? -40.532 8.849 16.905 1.00 68.62 205 GLU A CA 1
ATOM 1620 C C . GLU A 1 205 ? -42.005 8.884 16.453 1.00 68.62 205 GLU A C 1
ATOM 1622 O O . GLU A 1 205 ? -42.815 8.057 16.871 1.00 68.62 205 GLU A O 1
ATOM 1627 N N . SER A 1 206 ? -42.348 9.787 15.527 1.00 73.25 206 SER A N 1
ATOM 1628 C CA . SER A 1 206 ? -43.668 9.876 14.904 1.00 73.25 206 SER A CA 1
ATOM 1629 C C . SER A 1 206 ? -44.116 8.605 14.167 1.00 73.25 206 SER A C 1
ATOM 1631 O O . SER A 1 206 ? -45.320 8.377 14.059 1.00 73.25 206 SER A O 1
ATOM 1633 N N . ILE A 1 207 ? -43.199 7.751 13.693 1.00 68.88 207 ILE A N 1
ATOM 1634 C CA . ILE A 1 207 ? -43.556 6.501 12.997 1.00 68.88 207 ILE A CA 1
ATOM 1635 C C . ILE A 1 207 ? -43.808 5.351 13.992 1.00 68.88 207 ILE A C 1
ATOM 1637 O O . ILE A 1 207 ? -44.610 4.469 13.701 1.00 68.88 207 ILE A O 1
ATOM 1641 N N . MET A 1 208 ? -43.221 5.370 15.197 1.00 65.06 208 MET A N 1
ATOM 1642 C CA . MET A 1 208 ? -43.479 4.320 16.203 1.00 65.06 208 MET A CA 1
ATOM 1643 C C . MET A 1 208 ? -44.853 4.448 16.874 1.00 65.06 208 MET A C 1
ATOM 1645 O O . MET A 1 208 ? -45.432 3.436 17.250 1.00 65.06 208 MET A O 1
ATOM 1649 N N . ASN A 1 209 ? -45.421 5.656 16.955 1.00 75.88 209 ASN A N 1
ATOM 1650 C CA . ASN A 1 209 ? -46.741 5.886 17.564 1.00 75.88 209 ASN A CA 1
ATOM 1651 C C . ASN A 1 209 ? -47.932 5.688 16.605 1.00 75.88 209 ASN A C 1
ATOM 1653 O O . ASN A 1 209 ? -49.070 5.945 16.992 1.00 75.88 209 ASN A O 1
ATOM 1657 N N . THR A 1 210 ? -47.698 5.276 15.354 1.00 76.12 210 THR A N 1
ATOM 1658 C CA . THR A 1 210 ? -48.755 5.118 14.333 1.00 76.12 210 THR A CA 1
ATOM 1659 C C . THR A 1 210 ? -48.992 3.673 13.888 1.00 76.12 210 THR A C 1
ATOM 1661 O O . THR A 1 210 ? -49.848 3.440 13.036 1.00 76.12 210 THR A O 1
ATOM 1664 N N . LEU A 1 211 ? -48.294 2.697 14.477 1.00 67.75 211 LEU A N 1
ATOM 1665 C CA . LEU A 1 211 ? -48.568 1.275 14.255 1.00 67.75 211 LEU A CA 1
ATOM 1666 C C . LEU A 1 211 ? -49.653 0.785 15.243 1.00 67.75 211 LEU A C 1
ATOM 1668 O O . LEU A 1 211 ? -49.441 0.910 16.449 1.00 67.75 211 LEU A O 1
ATOM 1672 N N . PRO A 1 212 ? -50.810 0.301 14.745 1.00 66.12 212 PRO A N 1
ATOM 1673 C CA . PRO A 1 212 ? -51.943 -0.163 15.553 1.00 66.12 212 PRO A CA 1
ATOM 1674 C C . PRO A 1 212 ? -51.706 -1.509 16.248 1.00 66.12 212 PRO A C 1
ATOM 1676 O O . PRO A 1 212 ? -50.878 -2.308 15.751 1.00 66.12 212 PRO A O 1
#

Secondary structure (DSSP, 8-state):
--SHHHHHHHHHHHHHHHHHHHHHHHHHHHHHHHHHHHHHTTS-HHHHHHHHHHHHHHHHHHHHHHHHTS-TTTTHHHHHHHHHHHHHHHHHHHHHHH--------HHHHHHHHHHH--------HHHHHHHHHHHHHHHHHHHHHHHHH-HHHHHHHHHHHHHHHHH--HHHHHHHHHHHHHHHHHHHHHHHHS---------HHHHTT--

Radius of gyration: 30.83 Å; chains: 1; bounding box: 73×40×101 Å

Foldseek 3Di:
DPPPVVVVVVVVVVVVVVVVVVVVVVVPVVVVVVVVVVVVLPPPPVVVVVVVLVVQLVVLVVLLVVLVPDDPQSSLVSCLVSVVVNVVSVVVVCCVVVVPDPPVPPVVVVVVVCLPSVPDPPVDPVVVNVVVVVVVVVLVVQLVVLCVPPNNLVSVLVSQLVVVCVRPVDNVVSVVVSVVVSVSVVVSVVSNVVRCPPPVPDPDVVVVVPDD

pLDDT: mean 74.62, std 15.03, range [40.09, 97.69]

=== Feature glossary ===
Legend for the data blocks above and below:

— What the protein is —

Sequence gives the chain of amino acids in standard one-letter code (A=alanine, C=cysteine, …, Y=tyrosine), read N→C. It is the only feature that is directly encoded by the gene; all structural features are derived from the folded form of this sequence.

The annotation block draws on four external resources. InterPro: which protein families and domains the sequence belongs to. GO: standardized terms for what the protein does, what process it participates in, and where in the cell it acts. CATH: which structural fold it has in the CATH hierarchy. Organism: the species of origin.

— Where its atoms are —

Atomic coordinates in PDBx/mmCIF format — the same representation the Protein Data Bank distributes. Each line of the _atom_site loop places one backbone atom in Cartesian space (units: ångströms, origin: arbitrary).

Six rendered views show the 3D structure from the faces of a cube — i.e. along ±x, ±y, ±z. Rendering representation is drawn randomly per protein from cartoon (secondary-structure ribbons), sticks (backbone bonds), or molecular surface; coloring is either N→C rainbow (blue at the N-terminus through red at the C-terminus) or one color per chain.

— Local backbone conformation —

DSSP 8-state secondary structure assigns each residue one of H (α-helix), G (3₁₀-helix), I (π-helix), E (extended β-strand), B (isolated β-bridge), T (hydrogen-bonded turn), S (bend), or '-' (coil). The assignment is computed from backbone hydrogen-bond geometry via the Kabsch–Sander algorithm.

P-SEA three-state annotation labels each residue as helix, strand, or coil based purely on the geometry of the Cα trace. It serves as a fallback when the full backbone (and thus DSSP) is unavailable.

φ (phi) and ψ (psi) are the two rotatable backbone dihedrals per residue: φ is the C(i-1)–N–Cα–C torsion, ψ is the N–Cα–C–N(i+1) torsion, both in degrees on (−180°, 180°]. α-helical residues cluster near (−60°, −45°); β-strand residues near (−120°, +130°). A Ramachandran plot is simply a scatter of (φ, ψ) for every residue.

— Global shape and packing —

Radius of gyration (Rg) is the root-mean-square distance of Cα atoms from their centroid — a single number for overall size and compactness. A globular domain of N residues has Rg ≈ 2.2·N^0.38 Å; an extended or disordered chain has a much larger Rg. The Cα contact count is the number of residue pairs whose Cα atoms are within 8 Å and are more than four positions apart in sequence — a standard proxy for tertiary packing density. The bounding box is the smallest axis-aligned box enclosing all Cα atoms.

Accessible surface area quantifies burial. A residue with SASA near zero is packed into the hydrophobic core; one with SASA >100 Å² sits on the surface. Computed here via the Shrake–Rupley numerical algorithm with a 1.4 Å probe.

The contact map is a binary N×N matrix image: pixel (i, j) is dark where Cα_i and Cα_j are within 8 Å and |i−j|>4. Because the |i−j|>4 filter removes local helical contacts, off-diagonal stripes parallel to the main diagonal indicate parallel β-sheets; stripes perpendicular to it indicate antiparallel β-sheet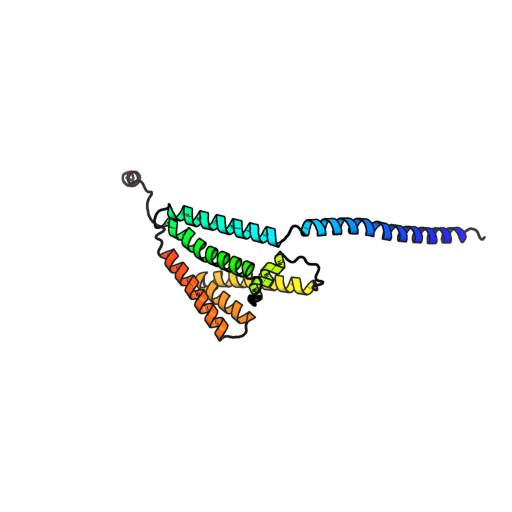s. The Ramachandran plot scatters every residue's (φ, ψ) pair against the sterically allowed regions. The PAE heatmap renders the predicted-aligned-error matrix.

— Structural neighborhood —

A 3Di character summarizes, for each residue, the relative orientation of the Cα frame of its nearest spatial neighbor. Because it encodes fold topology rather than chemistry, 3Di alignments detect remote structural similarity that sequence alignment misses.

Structural nearest neighbors (via Foldseek easy-search vs the PDB). Reported per hit: target PDB id, E-value, and alignment TM-score. A TM-score above ~0.5 is the conventional threshold for 'same fold'.

— Confidence and disorder —

For AlphaFold models, the B-factor field carries pLDDT — the model's own estimate of local accuracy on a 0–100 scale. Regions with pLDDT<50 should be treated as essentially unmodeled; they often correspond to intrinsically disordered segments.

B-factor (Debye–Waller factor) reflects atomic displacement in the crystal lattice. It is an experimental observable (units Å²), not a prediction; low values mean the atom is pinned down, high values mean it moves or is heterogeneous across the crystal.

Predicted Aligned Error (PAE) is an AlphaFold confidence matrix: entry (i, j) is the expected error in the position of residue j, in ångströms, when the prediction is superimposed on the true structure at residue i. Low PAE within a block of residues means that block is internally rigid and well-predicted; high PAE between two blocks means their relative placement is uncertain even if each block individually is confident.